Protein AF-A0A7S2MD83-F1 (afdb_monomer_lite)

Sequence (272 aa):
MAAVEEPDAKRPKTDAPLDGVTGFEAGQRDFSQAQGAESKATRMDYESATKEYTNGVVAKNKWRSHTGPLTGELVRIPDVDSGYPKSVFPTKWEQGSAYPASVESYAIGDGFPDVNEFRMKFGVIIPSTNTTVEYDFWSMVMQNREACKGIGFHTSGILIDSPKLATDEDMLHFLTMFRRQLFTTVDRLMTAEPQYIIMGMSLETFFGGWEGNKEFKKELTDRTGLNIATGAEACKAALEKFKAKKISVITPYQDIGDKNVVKFFSEIGFEV

Structure (mmCIF, N/CA/C/O backbone):
data_AF-A0A7S2MD83-F1
#
_entry.id   AF-A0A7S2MD83-F1
#
loop_
_atom_site.group_PDB
_atom_site.id
_atom_site.type_symbol
_atom_site.label_atom_id
_atom_site.label_alt_id
_atom_site.label_comp_id
_atom_site.label_asym_id
_atom_site.label_entity_id
_atom_site.label_seq_id
_atom_site.pdbx_PDB_ins_code
_atom_site.Cartn_x
_atom_site.Cartn_y
_atom_site.Cartn_z
_atom_site.occupancy
_atom_site.B_iso_or_equiv
_atom_site.auth_seq_id
_atom_site.auth_comp_id
_atom_site.auth_asym_id
_atom_site.auth_atom_id
_atom_site.pdbx_PDB_model_num
ATOM 1 N N . MET A 1 1 ? -27.400 18.936 -41.622 1.00 42.34 1 MET A N 1
ATOM 2 C CA . MET A 1 1 ? -26.559 17.939 -40.932 1.00 42.34 1 MET A CA 1
ATOM 3 C C . MET A 1 1 ? -26.378 18.436 -39.515 1.00 42.34 1 MET A C 1
ATOM 5 O O . MET A 1 1 ? -25.803 19.499 -39.335 1.00 42.34 1 MET A O 1
ATOM 9 N N . ALA A 1 2 ? -27.025 17.762 -38.567 1.00 30.50 2 ALA A N 1
ATOM 10 C CA . ALA A 1 2 ? -27.058 18.143 -37.163 1.00 30.50 2 ALA A CA 1
ATOM 11 C C . ALA A 1 2 ? -25.740 17.753 -36.482 1.00 30.50 2 ALA A C 1
ATOM 13 O O . ALA A 1 2 ? -25.273 16.629 -36.663 1.00 30.50 2 ALA A O 1
ATOM 14 N N . ALA A 1 3 ? -25.161 18.682 -35.722 1.00 32.88 3 ALA A N 1
ATOM 15 C CA . ALA A 1 3 ? -24.175 18.365 -34.702 1.00 32.88 3 ALA A CA 1
ATOM 16 C C . ALA A 1 3 ? -24.930 17.787 -33.499 1.00 32.88 3 ALA A C 1
ATOM 18 O O . ALA A 1 3 ? -25.927 18.360 -33.060 1.00 32.88 3 ALA A O 1
ATOM 19 N N . VAL A 1 4 ? -24.501 16.620 -33.032 1.00 35.97 4 VAL A N 1
ATOM 20 C CA . VAL A 1 4 ? -25.042 15.969 -31.840 1.00 35.97 4 VAL A CA 1
ATOM 21 C C . VAL A 1 4 ? -24.344 16.600 -30.636 1.00 35.97 4 VAL A C 1
ATOM 23 O O . VAL A 1 4 ? -23.145 16.409 -30.458 1.00 35.97 4 VAL A O 1
ATOM 26 N N . GLU A 1 5 ? -25.079 17.396 -29.861 1.00 34.09 5 GLU A N 1
ATOM 27 C CA . GLU A 1 5 ? -24.688 17.798 -28.506 1.00 34.09 5 GLU A CA 1
ATOM 28 C C . GLU A 1 5 ? -24.834 16.585 -27.577 1.00 34.09 5 GLU A C 1
ATOM 30 O O . GLU A 1 5 ? -25.919 16.007 -27.468 1.00 34.09 5 GLU A O 1
ATOM 35 N N . GLU A 1 6 ? -23.750 16.191 -26.909 1.00 34.84 6 GLU A N 1
ATOM 36 C CA . GLU A 1 6 ? -23.826 15.289 -25.758 1.00 34.84 6 GLU A CA 1
ATOM 37 C C . GLU A 1 6 ? -24.297 16.069 -24.516 1.00 34.84 6 GLU A C 1
ATOM 39 O O . GLU A 1 6 ? -23.911 17.227 -24.332 1.00 34.84 6 GLU A O 1
ATOM 44 N N . PRO A 1 7 ? -25.153 15.478 -23.664 1.00 37.78 7 PRO A N 1
ATOM 45 C CA . PRO A 1 7 ? -25.807 16.204 -22.588 1.00 37.78 7 PRO A CA 1
ATOM 46 C C . PRO A 1 7 ? -24.857 16.479 -21.420 1.00 37.78 7 PRO A C 1
ATOM 48 O O . PRO A 1 7 ? -24.299 15.573 -20.801 1.00 37.78 7 PRO A O 1
ATOM 51 N N . ASP A 1 8 ? -24.771 17.760 -21.079 1.00 39.66 8 ASP A N 1
ATOM 52 C CA . ASP A 1 8 ? -24.205 18.299 -19.849 1.00 39.66 8 ASP A CA 1
ATOM 53 C C . ASP A 1 8 ? -25.005 17.765 -18.643 1.00 39.66 8 ASP A C 1
ATOM 55 O O . ASP A 1 8 ? -26.081 18.265 -18.292 1.00 39.66 8 ASP A O 1
ATOM 59 N N . ALA A 1 9 ? -24.523 16.675 -18.040 1.00 36.81 9 ALA A N 1
ATOM 60 C CA . ALA A 1 9 ? -25.108 16.091 -16.840 1.00 36.81 9 ALA A CA 1
ATOM 61 C C . ALA A 1 9 ? -24.822 17.003 -15.636 1.00 36.81 9 ALA A C 1
ATOM 63 O O . ALA A 1 9 ? -23.880 16.801 -14.867 1.00 36.81 9 ALA A O 1
ATOM 64 N N . LYS A 1 10 ? -25.655 18.038 -15.476 1.00 37.16 10 LYS A N 1
ATOM 65 C CA . LYS A 1 10 ? -25.674 18.917 -14.303 1.00 37.16 10 LYS A CA 1
ATOM 66 C C . LYS A 1 10 ? -25.829 18.083 -13.028 1.00 37.16 10 LYS A C 1
ATOM 68 O O . LYS A 1 10 ? -26.903 17.548 -12.756 1.00 37.16 10 LYS A O 1
ATOM 73 N N . ARG A 1 11 ? -24.759 18.017 -12.229 1.00 40.16 11 ARG A N 1
ATOM 74 C CA . ARG A 1 11 ? -24.795 17.501 -10.852 1.00 40.16 11 ARG A CA 1
ATOM 75 C C . ARG A 1 11 ? -25.766 18.345 -10.013 1.00 40.16 11 ARG A C 1
ATOM 77 O O . ARG A 1 11 ? -25.762 19.573 -10.158 1.00 40.16 11 ARG A O 1
ATOM 84 N N . PRO A 1 12 ? -26.557 17.743 -9.112 1.00 33.66 12 PRO A N 1
ATOM 85 C CA . PRO A 1 12 ? -27.301 18.512 -8.132 1.00 33.66 12 PRO A CA 1
ATOM 86 C C . PRO A 1 12 ? -26.303 19.144 -7.155 1.00 33.66 12 PRO A C 1
ATOM 88 O O . PRO A 1 12 ? -25.532 18.449 -6.501 1.00 33.66 12 PRO A O 1
ATOM 91 N N . LYS A 1 13 ? -26.288 20.478 -7.082 1.00 38.06 13 LYS A N 1
ATOM 92 C CA . LYS A 1 13 ? -25.579 21.209 -6.028 1.00 38.06 13 LYS A CA 1
ATOM 93 C C . LYS A 1 13 ? -26.410 21.105 -4.753 1.00 38.06 13 LYS A C 1
ATOM 95 O O . LYS A 1 13 ? -27.461 21.730 -4.657 1.00 38.06 13 LYS A O 1
ATOM 100 N N . THR A 1 14 ? -25.971 20.292 -3.803 1.00 38.62 14 THR A N 1
ATOM 101 C CA . THR A 1 14 ? -26.476 20.333 -2.429 1.00 38.62 14 THR A CA 1
ATOM 102 C C . THR A 1 14 ? -25.666 21.365 -1.648 1.00 38.62 14 THR A C 1
ATOM 104 O O . THR A 1 14 ? -24.467 21.183 -1.464 1.00 38.62 14 THR A O 1
ATOM 107 N N . ASP A 1 15 ? -26.316 22.434 -1.184 1.00 40.28 15 ASP A N 1
ATOM 108 C CA . ASP A 1 15 ? -25.717 23.560 -0.439 1.00 40.28 15 ASP A CA 1
ATOM 109 C C . ASP A 1 15 ? -25.333 23.221 1.025 1.00 40.28 15 ASP A C 1
ATOM 111 O O . ASP A 1 15 ? -25.231 24.107 1.874 1.00 40.28 15 ASP A O 1
ATOM 115 N N . ALA A 1 16 ? -25.137 21.942 1.361 1.00 38.97 16 ALA A N 1
ATOM 116 C CA . ALA A 1 16 ? -24.640 21.545 2.677 1.00 38.97 16 ALA A CA 1
ATOM 117 C C . ALA A 1 16 ? -23.099 21.598 2.681 1.00 38.97 16 ALA A C 1
ATOM 119 O O . ALA A 1 16 ? -22.486 21.065 1.752 1.00 38.97 16 ALA A O 1
ATOM 120 N N . PRO A 1 17 ? -22.449 22.203 3.695 1.00 41.59 17 PRO A N 1
ATOM 121 C CA . PRO A 1 17 ? -21.000 22.111 3.837 1.00 41.59 17 PRO A CA 1
ATOM 122 C C . PRO A 1 17 ? -20.597 20.635 3.919 1.00 41.59 17 PRO A C 1
ATOM 124 O O . PRO A 1 17 ? -21.173 19.889 4.711 1.00 41.59 17 PRO A O 1
ATOM 127 N N . LEU A 1 18 ? -19.627 20.213 3.104 1.00 48.12 18 LEU A N 1
ATOM 128 C CA . LEU A 1 18 ? -19.018 18.888 3.215 1.00 48.12 18 LEU A CA 1
ATOM 129 C C . LEU A 1 18 ? -18.332 18.808 4.583 1.00 48.12 18 LEU A C 1
ATOM 131 O O . LEU A 1 18 ? -17.259 19.369 4.777 1.00 48.12 18 LEU A O 1
ATOM 135 N N . ASP A 1 19 ? -18.951 18.126 5.542 1.00 59.19 19 ASP A N 1
ATOM 136 C CA . ASP A 1 19 ? -18.417 17.975 6.902 1.00 59.19 19 ASP A CA 1
ATOM 137 C C . ASP A 1 19 ? -17.244 16.972 6.980 1.00 59.19 19 ASP A C 1
ATOM 139 O O . ASP A 1 19 ? -16.696 16.734 8.056 1.00 59.19 19 ASP A O 1
ATOM 143 N N . GLY A 1 20 ? -16.878 16.359 5.846 1.00 56.41 20 GLY A N 1
ATOM 144 C CA . GLY A 1 20 ? -15.802 15.377 5.717 1.00 56.41 20 GLY A CA 1
ATOM 145 C C . GLY A 1 20 ? -16.062 14.048 6.436 1.00 56.41 20 GLY A C 1
ATOM 146 O O . GLY A 1 20 ? -15.134 13.248 6.566 1.00 56.41 20 GLY A O 1
ATOM 147 N N . VAL A 1 21 ? -17.285 13.803 6.924 1.00 57.84 21 VAL A N 1
ATOM 148 C CA . VAL A 1 21 ? -17.656 12.613 7.711 1.00 57.84 21 VAL A CA 1
ATOM 149 C C . VAL A 1 21 ? -18.975 12.008 7.225 1.00 57.84 21 VAL A C 1
ATOM 151 O O . VAL A 1 21 ? -19.058 10.794 7.039 1.00 57.84 21 VAL A O 1
ATOM 154 N N . THR A 1 22 ? -20.009 12.818 7.013 1.00 57.25 22 THR A N 1
ATOM 155 C CA . THR A 1 22 ? -21.322 12.406 6.513 1.00 57.25 22 THR A CA 1
ATOM 156 C C . THR A 1 22 ? -21.452 12.699 5.014 1.00 57.25 22 THR A C 1
ATOM 158 O O . THR A 1 22 ? -20.878 13.644 4.485 1.00 57.25 22 THR A O 1
ATOM 161 N N . GLY A 1 23 ? -22.170 11.836 4.287 1.00 57.78 23 GLY A N 1
ATOM 162 C CA . GLY A 1 23 ? -22.459 12.071 2.865 1.00 57.78 23 GLY A CA 1
ATOM 163 C C . GLY A 1 23 ? -21.294 11.849 1.890 1.00 57.78 23 GLY A C 1
ATOM 164 O O . GLY A 1 23 ? -21.277 12.475 0.832 1.00 57.78 23 GLY A O 1
ATOM 165 N N . PHE A 1 24 ? -20.334 10.968 2.205 1.00 59.84 24 PHE A N 1
ATOM 166 C CA . PHE A 1 24 ? -19.370 10.519 1.192 1.00 59.84 24 PHE A CA 1
ATOM 167 C C . PHE A 1 24 ? -20.111 9.821 0.040 1.00 59.84 24 PHE A C 1
ATOM 169 O O . PHE A 1 24 ? -20.783 8.812 0.257 1.00 59.84 24 PHE A O 1
ATOM 176 N N . GLU A 1 25 ? -19.969 10.348 -1.173 1.00 60.50 25 GLU A N 1
ATOM 177 C CA . GLU A 1 25 ? -20.485 9.760 -2.412 1.00 60.50 25 GLU A CA 1
ATOM 178 C C . GLU A 1 25 ? -19.315 9.275 -3.275 1.00 60.50 25 GLU A C 1
ATOM 180 O O . GLU A 1 25 ? -18.285 9.944 -3.378 1.00 60.50 25 GLU A O 1
ATOM 185 N N . ALA A 1 26 ? -19.475 8.113 -3.914 1.00 55.44 26 ALA A N 1
ATOM 186 C CA . ALA A 1 26 ? -18.462 7.559 -4.812 1.00 55.44 26 ALA A CA 1
ATOM 187 C C . ALA A 1 26 ? -18.104 8.565 -5.922 1.00 55.44 26 ALA A C 1
ATOM 189 O O . ALA A 1 26 ? -18.994 9.139 -6.554 1.00 55.44 26 ALA A O 1
ATOM 190 N N . GLY A 1 27 ? -16.807 8.782 -6.160 1.00 55.41 27 GLY A N 1
ATOM 191 C CA . GLY A 1 27 ? -16.323 9.770 -7.130 1.00 55.41 27 GLY A CA 1
ATOM 192 C C . GLY A 1 27 ? -16.239 11.211 -6.607 1.00 55.41 27 GLY A C 1
ATOM 193 O O . GLY A 1 27 ? -15.903 12.115 -7.372 1.00 55.41 27 GLY A O 1
ATOM 194 N N . GLN A 1 28 ? -16.491 11.462 -5.313 1.00 56.16 28 GLN A N 1
ATOM 195 C CA . GLN A 1 28 ? -16.149 12.748 -4.675 1.00 56.16 28 GLN A CA 1
ATOM 196 C C . GLN A 1 28 ? -14.638 13.001 -4.627 1.00 56.16 28 GLN A C 1
ATOM 198 O O . GLN A 1 28 ? -14.193 14.130 -4.398 1.00 56.16 28 GLN A O 1
ATOM 203 N N . ARG A 1 29 ? -13.828 11.963 -4.827 1.00 57.22 29 ARG A N 1
ATOM 204 C CA . ARG A 1 29 ? -12.386 12.094 -4.909 1.00 57.22 29 ARG A CA 1
ATOM 205 C C . ARG A 1 29 ? -11.981 12.262 -6.381 1.00 57.22 29 ARG A C 1
ATOM 207 O O . ARG A 1 29 ? -12.058 11.335 -7.174 1.00 57.22 29 ARG A O 1
ATOM 214 N N . ASP A 1 30 ? -11.569 13.473 -6.753 1.00 50.91 30 ASP A N 1
ATOM 215 C CA . ASP A 1 30 ? -10.921 13.712 -8.046 1.00 50.91 30 ASP A CA 1
ATOM 216 C C . ASP A 1 30 ? -9.428 13.363 -7.947 1.00 50.91 30 ASP A C 1
ATOM 218 O O . ASP A 1 30 ? -8.707 13.874 -7.079 1.00 50.91 30 ASP A O 1
ATOM 222 N N . PHE A 1 31 ? -8.998 12.463 -8.826 1.00 53.66 31 PHE A N 1
ATOM 223 C CA . PHE A 1 31 ? -7.629 11.962 -8.946 1.00 53.66 31 PHE A CA 1
ATOM 224 C C . PHE A 1 31 ? -7.043 12.193 -10.340 1.00 53.66 31 PHE A C 1
ATOM 226 O O . PHE A 1 31 ? -5.984 11.654 -10.674 1.00 53.66 31 PHE A O 1
ATOM 233 N N . SER A 1 32 ? -7.721 12.990 -11.168 1.00 49.81 32 SER A N 1
ATOM 234 C CA . SER A 1 32 ? -7.206 13.368 -12.475 1.00 49.81 32 SER A CA 1
ATOM 235 C C . SER A 1 32 ? -5.917 14.189 -12.325 1.00 49.81 32 SER A C 1
ATOM 237 O O . SER A 1 32 ? -5.813 15.110 -11.514 1.00 49.81 32 SER A O 1
ATOM 239 N N . GLN A 1 33 ? -4.883 13.822 -13.085 1.00 42.69 33 GLN A N 1
ATOM 240 C CA . GLN A 1 33 ? -3.677 14.641 -13.210 1.00 42.69 33 GLN A CA 1
ATOM 241 C C . GLN A 1 33 ? -3.892 15.683 -14.312 1.00 42.69 33 GLN A C 1
ATOM 243 O O . GLN A 1 33 ? -4.567 15.421 -15.307 1.00 42.69 33 GLN A O 1
ATOM 248 N N . ALA A 1 34 ? -3.306 16.871 -14.148 1.00 43.50 34 ALA A N 1
ATOM 249 C CA . ALA A 1 34 ? -3.291 17.869 -15.212 1.00 43.50 34 ALA A CA 1
ATOM 250 C C . ALA A 1 34 ? -2.596 17.294 -16.461 1.00 43.50 34 ALA A C 1
ATOM 252 O O . ALA A 1 34 ? -1.523 16.693 -16.353 1.00 43.50 34 ALA A O 1
ATOM 253 N N . GLN A 1 35 ? -3.201 17.499 -17.636 1.00 36.31 35 GLN A N 1
ATOM 254 C CA . GLN A 1 35 ? -2.649 17.060 -18.922 1.00 36.31 35 GLN A CA 1
ATOM 255 C C . GLN A 1 35 ? -1.182 17.500 -19.069 1.00 36.31 35 GLN A C 1
ATOM 257 O O . GLN A 1 35 ? -0.871 18.685 -18.958 1.00 36.31 35 GLN A O 1
ATOM 262 N N . GLY A 1 36 ? -0.287 16.543 -19.336 1.00 37.34 36 GLY A N 1
ATOM 263 C CA . GLY A 1 36 ? 1.137 16.796 -19.600 1.00 37.34 36 GLY A CA 1
ATOM 264 C C . GLY A 1 36 ? 2.094 16.641 -18.409 1.00 37.34 36 GLY A C 1
ATOM 265 O O . GLY A 1 36 ? 3.296 16.800 -18.601 1.00 37.34 36 GLY A O 1
ATOM 266 N N . ALA A 1 37 ? 1.608 16.300 -17.209 1.00 39.97 37 ALA A N 1
ATOM 267 C CA . ALA A 1 37 ? 2.444 15.983 -16.037 1.00 39.97 37 ALA A CA 1
ATOM 268 C C . ALA A 1 37 ? 2.650 14.467 -15.809 1.00 39.97 37 ALA A C 1
ATOM 270 O O . ALA A 1 37 ? 3.103 14.052 -14.742 1.00 39.97 37 ALA A O 1
ATOM 271 N N . GLU A 1 38 ? 2.293 13.639 -16.791 1.00 42.72 38 GLU A N 1
ATOM 272 C CA . GLU A 1 38 ? 2.318 12.181 -16.688 1.00 42.72 38 GLU A CA 1
ATOM 273 C C . GLU A 1 38 ? 3.759 11.655 -16.801 1.00 42.72 38 GLU A C 1
ATOM 275 O O . GLU A 1 38 ? 4.369 11.677 -17.872 1.00 42.72 38 GLU A O 1
ATOM 280 N N . SER A 1 39 ? 4.322 11.140 -15.706 1.00 47.00 39 SER A N 1
ATOM 281 C CA . SER A 1 39 ? 5.427 10.183 -15.807 1.00 47.00 39 SER A CA 1
ATOM 282 C C . SER A 1 39 ? 4.937 8.932 -16.536 1.00 47.00 39 SER A C 1
ATOM 284 O O . SER A 1 39 ? 3.777 8.546 -16.403 1.00 47.00 39 SER A O 1
ATOM 286 N N . LYS A 1 40 ? 5.816 8.268 -17.299 1.00 48.88 40 LYS A N 1
ATOM 287 C CA . LYS A 1 40 ? 5.510 6.967 -17.913 1.00 48.88 40 LYS A CA 1
ATOM 288 C C . LYS A 1 40 ? 5.162 5.982 -16.790 1.00 48.88 40 LYS A C 1
ATOM 290 O O . LYS A 1 40 ? 6.060 5.469 -16.128 1.00 48.88 40 LYS A O 1
ATOM 295 N N . ALA A 1 41 ? 3.871 5.780 -16.537 1.00 56.09 41 ALA A N 1
ATOM 296 C CA . ALA A 1 41 ? 3.399 4.963 -15.432 1.00 56.09 41 ALA A CA 1
ATOM 297 C C . ALA A 1 41 ? 3.842 3.510 -15.642 1.00 56.09 41 ALA A C 1
ATOM 299 O O . ALA A 1 41 ? 3.454 2.860 -16.616 1.00 56.09 41 ALA A O 1
ATOM 300 N N . THR A 1 42 ? 4.665 2.996 -14.729 1.00 71.12 42 THR A N 1
ATOM 301 C CA . THR A 1 42 ? 5.044 1.582 -14.717 1.00 71.12 42 THR A CA 1
ATOM 302 C C . THR A 1 42 ? 3.895 0.789 -14.110 1.00 71.12 42 THR A C 1
ATOM 304 O O . THR A 1 42 ? 3.745 0.719 -12.891 1.00 71.12 42 THR A O 1
ATOM 307 N N . ARG A 1 43 ? 3.066 0.202 -14.974 1.00 83.69 43 ARG A N 1
ATOM 308 C CA . ARG A 1 43 ? 1.948 -0.664 -14.595 1.00 83.69 43 ARG A CA 1
ATOM 309 C C . ARG A 1 43 ? 2.304 -2.124 -14.848 1.00 83.69 43 ARG A C 1
ATOM 311 O O . ARG A 1 43 ? 2.727 -2.478 -15.945 1.00 83.69 43 ARG A O 1
ATOM 318 N N . MET A 1 44 ? 2.095 -2.976 -13.850 1.00 88.19 44 MET A N 1
ATOM 319 C CA . MET A 1 44 ? 2.313 -4.414 -13.969 1.00 88.19 44 MET A CA 1
ATOM 320 C C . MET A 1 44 ? 1.263 -5.047 -14.875 1.00 88.19 44 MET A C 1
ATOM 322 O O . MET A 1 44 ? 0.056 -4.857 -14.702 1.00 88.19 44 MET A O 1
ATOM 326 N N . ASP A 1 45 ? 1.753 -5.826 -15.829 1.00 86.12 45 ASP A N 1
ATOM 327 C CA . ASP A 1 45 ? 0.963 -6.574 -16.793 1.00 86.12 45 ASP A CA 1
ATOM 328 C C . ASP A 1 45 ? 1.011 -8.071 -16.462 1.00 86.12 45 ASP A C 1
ATOM 330 O O . ASP A 1 45 ? 2.077 -8.627 -16.193 1.00 86.12 45 ASP A O 1
ATOM 334 N N . TYR A 1 46 ? -0.147 -8.725 -16.503 1.00 90.31 46 TYR A N 1
ATOM 335 C CA . TYR A 1 46 ? -0.308 -10.161 -16.253 1.00 90.31 46 TYR A CA 1
ATOM 336 C C . TYR A 1 46 ? -0.882 -10.911 -17.460 1.00 90.31 46 TYR A C 1
ATOM 338 O O . TYR A 1 46 ? -1.033 -12.132 -17.396 1.00 90.31 46 TYR A O 1
ATOM 346 N N . GLU A 1 47 ? -1.223 -10.198 -18.534 1.00 91.12 47 GLU A N 1
ATOM 347 C CA . GLU A 1 47 ? -1.937 -10.724 -19.698 1.00 91.12 47 GLU A CA 1
ATOM 348 C C . GLU A 1 47 ? -0.986 -11.000 -20.865 1.00 91.12 47 GLU A C 1
ATOM 350 O O . GLU A 1 47 ? -1.126 -12.024 -21.538 1.00 91.12 47 GLU A O 1
ATOM 355 N N . SER A 1 48 ? 0.022 -10.147 -21.088 1.00 88.75 48 SER A N 1
ATOM 356 C CA . SER A 1 48 ? 0.984 -10.374 -22.172 1.00 88.75 48 SER A CA 1
ATOM 357 C C . SER A 1 48 ? 1.839 -11.614 -21.928 1.00 88.75 48 SER A C 1
ATOM 359 O O . SER A 1 48 ? 2.288 -11.869 -20.813 1.00 88.75 48 SER A O 1
ATOM 361 N N . ALA A 1 49 ? 2.142 -12.358 -22.997 1.00 87.06 49 ALA A N 1
ATOM 362 C CA . ALA A 1 49 ? 2.993 -13.551 -22.938 1.00 87.06 49 ALA A CA 1
ATOM 363 C C . ALA A 1 49 ? 4.467 -13.231 -22.624 1.00 87.06 49 ALA A C 1
ATOM 365 O O . ALA A 1 49 ? 5.189 -14.052 -22.049 1.00 87.06 49 ALA A O 1
ATOM 366 N N . THR A 1 50 ? 4.916 -12.037 -23.003 1.00 82.50 50 THR A N 1
ATOM 367 C CA . THR A 1 50 ? 6.266 -11.517 -22.781 1.00 82.50 50 THR A CA 1
ATOM 368 C C . THR A 1 50 ? 6.187 -10.123 -22.189 1.00 82.50 50 THR A C 1
ATOM 370 O O . THR A 1 50 ? 5.240 -9.395 -22.471 1.00 82.50 50 THR A O 1
ATOM 373 N N . LYS A 1 51 ? 7.196 -9.739 -21.413 1.00 81.31 51 LYS A N 1
ATOM 374 C CA . LYS A 1 51 ? 7.372 -8.367 -20.948 1.00 81.31 51 LYS A CA 1
ATOM 375 C C . LYS A 1 51 ? 8.800 -7.908 -21.188 1.00 81.31 51 LYS A C 1
ATOM 377 O O . LYS A 1 51 ? 9.727 -8.720 -21.156 1.00 81.31 51 LYS A O 1
ATOM 382 N N . GLU A 1 52 ? 8.946 -6.614 -21.416 1.00 75.12 52 GLU A N 1
ATOM 383 C CA . GLU A 1 52 ? 10.228 -5.928 -21.350 1.00 75.12 52 GLU A CA 1
ATOM 384 C C . GLU A 1 52 ? 10.500 -5.577 -19.883 1.00 75.12 52 GLU A C 1
ATOM 386 O O . GLU A 1 52 ? 9.678 -4.939 -19.225 1.00 75.12 52 GLU A O 1
ATOM 391 N N . TYR A 1 53 ? 11.607 -6.068 -19.341 1.00 68.69 53 TYR A N 1
ATOM 392 C CA . TYR A 1 53 ? 12.050 -5.772 -17.979 1.00 68.69 53 TYR A CA 1
ATOM 393 C C . TYR A 1 53 ? 12.687 -4.374 -17.937 1.00 68.69 53 TYR A C 1
ATOM 395 O O . TYR A 1 53 ? 13.069 -3.833 -18.975 1.00 68.69 53 TYR A O 1
ATOM 403 N N . THR A 1 54 ? 12.869 -3.785 -16.748 1.00 62.62 54 THR A N 1
ATOM 404 C CA . THR A 1 54 ? 13.507 -2.453 -16.590 1.00 62.62 54 THR A CA 1
ATOM 405 C C . THR A 1 54 ? 14.903 -2.338 -17.215 1.00 62.62 54 THR A C 1
ATOM 407 O O . THR A 1 54 ? 15.396 -1.241 -17.460 1.00 62.62 54 THR A O 1
ATOM 410 N N . ASN A 1 55 ? 15.530 -3.472 -17.516 1.00 60.09 55 ASN A N 1
ATOM 411 C CA . ASN A 1 55 ? 16.823 -3.584 -18.170 1.00 60.09 55 ASN A CA 1
ATOM 412 C C . ASN A 1 55 ? 16.773 -3.694 -19.715 1.00 60.09 55 ASN A C 1
ATOM 414 O O . ASN A 1 55 ? 17.817 -3.933 -20.327 1.00 60.09 55 ASN A O 1
ATOM 418 N N . GLY A 1 56 ? 15.591 -3.587 -20.333 1.00 64.19 56 GLY A N 1
ATOM 419 C CA . GLY A 1 56 ? 15.368 -3.710 -21.780 1.00 64.19 56 GLY A CA 1
ATOM 420 C C . GLY A 1 56 ? 15.313 -5.148 -22.315 1.00 64.19 56 GLY A C 1
ATOM 421 O O . GLY A 1 56 ? 15.105 -5.362 -23.508 1.00 64.19 56 GLY A O 1
ATOM 422 N N . VAL A 1 57 ? 15.500 -6.166 -21.465 1.00 65.88 57 VAL A N 1
ATOM 423 C CA . VAL A 1 57 ? 15.376 -7.573 -21.870 1.00 65.88 57 VAL A CA 1
ATOM 424 C C . VAL A 1 57 ? 13.904 -7.908 -22.049 1.00 65.88 57 VAL A C 1
ATOM 426 O O . VAL A 1 57 ? 13.102 -7.697 -21.145 1.00 65.88 57 VAL A O 1
ATOM 429 N N . VAL A 1 58 ? 13.553 -8.501 -23.188 1.00 75.12 58 VAL A N 1
ATOM 430 C CA . VAL A 1 58 ? 12.222 -9.069 -23.415 1.00 75.12 58 VAL A CA 1
ATOM 431 C C . VAL A 1 58 ? 12.261 -10.558 -23.090 1.00 75.12 58 VAL A C 1
ATOM 433 O O . VAL A 1 58 ? 12.963 -11.326 -23.745 1.00 75.12 58 VAL A O 1
ATOM 436 N N . ALA A 1 59 ? 11.501 -10.984 -22.084 1.00 74.94 59 ALA A N 1
ATOM 437 C CA . ALA A 1 59 ? 11.396 -12.393 -21.711 1.00 74.94 59 ALA A CA 1
ATOM 438 C C . ALA A 1 59 ? 9.956 -12.772 -21.350 1.00 74.94 59 ALA A C 1
ATOM 440 O O . ALA A 1 59 ? 9.057 -11.929 -21.319 1.00 74.94 59 ALA A O 1
ATOM 441 N N . LYS A 1 60 ? 9.713 -14.071 -21.128 1.00 82.31 60 LYS A N 1
ATOM 442 C CA . LYS A 1 60 ? 8.383 -14.583 -20.775 1.00 82.31 60 LYS A CA 1
ATOM 443 C C . LYS A 1 60 ? 7.866 -13.861 -19.534 1.00 82.31 60 LYS A C 1
ATOM 445 O O . LYS A 1 60 ? 8.531 -13.869 -18.502 1.00 82.31 60 LYS A O 1
ATOM 450 N N . ASN A 1 61 ? 6.661 -13.311 -19.627 1.00 86.06 61 ASN A N 1
ATOM 451 C CA . ASN A 1 61 ? 6.011 -12.669 -18.501 1.00 86.06 61 ASN A CA 1
ATOM 452 C C . ASN A 1 61 ? 5.533 -13.745 -17.522 1.00 86.06 61 ASN A C 1
ATOM 454 O O . ASN A 1 61 ? 4.515 -14.407 -17.732 1.00 86.06 61 ASN A O 1
ATOM 458 N N . LYS A 1 62 ? 6.333 -13.996 -16.489 1.00 88.94 62 LYS A N 1
ATOM 459 C CA . LYS A 1 62 ? 5.988 -14.933 -15.427 1.00 88.94 62 LYS A CA 1
ATOM 460 C C . LYS A 1 62 ? 5.338 -14.171 -14.280 1.00 88.94 62 LYS A C 1
ATOM 462 O O . LYS A 1 62 ? 5.711 -13.050 -13.947 1.00 88.94 62 LYS A O 1
ATOM 467 N N . TRP A 1 63 ? 4.389 -14.825 -13.638 1.00 92.94 63 TRP A N 1
ATOM 468 C CA . TRP A 1 63 ? 3.790 -14.377 -12.394 1.00 92.94 63 TRP A CA 1
ATOM 469 C C . TRP A 1 63 ? 3.222 -15.594 -11.669 1.00 92.94 63 TRP A C 1
ATOM 471 O O . TRP A 1 63 ? 3.032 -16.662 -12.257 1.00 92.94 63 TRP A O 1
ATOM 481 N N . ARG A 1 64 ? 2.985 -15.442 -10.372 1.00 94.38 64 ARG A N 1
ATOM 482 C CA . ARG A 1 64 ? 2.331 -16.449 -9.532 1.00 94.38 64 ARG A CA 1
ATOM 483 C C . ARG A 1 64 ? 1.157 -15.817 -8.803 1.00 94.38 64 ARG A C 1
ATOM 485 O O . ARG A 1 64 ? 1.076 -14.596 -8.701 1.00 94.38 64 ARG A O 1
ATOM 492 N N . SER A 1 65 ? 0.265 -16.637 -8.268 1.00 95.44 65 SER A N 1
ATOM 493 C CA . SER A 1 65 ? -0.841 -16.164 -7.438 1.00 95.44 65 SER A CA 1
ATOM 494 C C . SER A 1 65 ? -0.806 -16.767 -6.042 1.00 95.44 65 SER A C 1
ATOM 496 O O . SER A 1 65 ? -0.346 -17.892 -5.847 1.00 95.44 65 SER A O 1
ATOM 498 N N . HIS A 1 66 ? -1.340 -16.030 -5.078 1.00 93.94 66 HIS A N 1
ATOM 499 C CA . HIS A 1 66 ? -1.551 -16.473 -3.709 1.00 93.94 66 HIS A CA 1
ATOM 500 C C . HIS A 1 66 ? -2.912 -15.972 -3.228 1.00 93.94 66 HIS A C 1
ATOM 502 O O . HIS A 1 66 ? -3.248 -14.820 -3.461 1.00 93.94 66 HIS A O 1
ATOM 508 N N . THR A 1 67 ? -3.699 -16.805 -2.554 1.00 95.75 67 THR A N 1
ATOM 509 C CA . THR A 1 67 ? -4.953 -16.349 -1.940 1.00 95.75 67 THR A CA 1
ATOM 510 C C . THR A 1 67 ? -4.681 -15.980 -0.491 1.00 95.75 67 THR A C 1
ATOM 512 O O . THR A 1 67 ? -4.242 -16.829 0.285 1.00 95.75 67 THR A O 1
ATOM 515 N N . GLY A 1 68 ? -4.936 -14.721 -0.131 1.00 91.81 68 GLY A N 1
ATOM 516 C CA . GLY A 1 68 ? -4.698 -14.190 1.204 1.00 91.81 68 GLY A CA 1
ATOM 517 C C . GLY A 1 68 ? -5.436 -15.016 2.264 1.00 91.81 68 GLY A C 1
ATOM 518 O O . GLY A 1 68 ? -6.662 -15.092 2.223 1.00 91.81 68 GLY A O 1
ATOM 519 N N . PRO A 1 69 ? -4.744 -15.622 3.244 1.00 90.56 69 PRO A N 1
ATOM 520 C CA . PRO A 1 69 ? -5.374 -16.556 4.180 1.00 90.56 69 PRO A CA 1
ATOM 521 C C . PRO A 1 69 ? -6.337 -15.878 5.164 1.00 90.56 69 PRO A C 1
ATOM 523 O O . PRO A 1 69 ? -7.167 -16.553 5.768 1.00 90.56 69 PRO A O 1
ATOM 526 N N . LEU A 1 70 ? -6.209 -14.560 5.353 1.00 91.00 70 LEU A N 1
ATOM 527 C CA . LEU A 1 70 ? -7.105 -13.764 6.196 1.00 91.00 70 LEU A CA 1
ATOM 528 C C . LEU A 1 70 ? -8.173 -13.027 5.385 1.00 91.00 70 LEU A C 1
ATOM 530 O O . LEU A 1 70 ? -9.297 -12.897 5.851 1.00 91.00 70 LEU A O 1
ATOM 534 N N . THR A 1 71 ? -7.833 -12.548 4.187 1.00 90.31 71 THR A N 1
ATOM 535 C CA . THR A 1 71 ? -8.718 -11.695 3.379 1.00 90.31 71 THR A CA 1
ATOM 536 C C . THR A 1 71 ? -9.507 -12.467 2.323 1.00 90.31 71 THR A C 1
ATOM 538 O O . THR A 1 71 ? -10.503 -11.960 1.821 1.00 90.31 71 THR A O 1
ATOM 541 N N . GLY A 1 72 ? -9.059 -13.666 1.938 1.00 91.69 72 GLY A N 1
ATOM 542 C CA . GLY A 1 72 ? -9.572 -14.393 0.773 1.00 91.69 72 GLY A CA 1
ATOM 543 C C . GLY A 1 72 ? -9.222 -13.743 -0.573 1.00 91.69 72 GLY A C 1
ATOM 544 O O . GLY A 1 72 ? -9.634 -14.247 -1.615 1.00 91.69 72 GLY A O 1
ATOM 545 N N . GLU A 1 73 ? -8.465 -12.642 -0.574 1.00 92.81 73 GLU A N 1
ATOM 546 C CA . GLU A 1 73 ? -8.122 -11.890 -1.782 1.00 92.81 73 GLU A CA 1
ATOM 547 C C . GLU A 1 73 ? -7.139 -12.676 -2.656 1.00 92.81 73 GLU A C 1
ATOM 549 O O . GLU A 1 73 ? -6.138 -13.201 -2.163 1.00 92.81 73 GLU A O 1
ATOM 554 N N . LEU A 1 74 ? -7.393 -12.735 -3.966 1.00 95.12 74 LEU A N 1
ATOM 555 C CA . LEU A 1 74 ? -6.424 -13.257 -4.923 1.00 95.12 74 LEU A CA 1
ATOM 556 C C . LEU A 1 74 ? -5.322 -12.216 -5.158 1.00 95.12 74 LEU A C 1
ATOM 558 O O . LEU A 1 74 ? -5.534 -11.194 -5.809 1.00 95.12 74 LEU A O 1
ATOM 562 N N . VAL A 1 75 ? -4.129 -12.518 -4.666 1.00 94.75 75 VAL A N 1
ATOM 563 C CA . VAL A 1 75 ? -2.919 -11.726 -4.861 1.00 94.75 75 VAL A CA 1
ATOM 564 C C . VAL A 1 75 ? -2.171 -12.241 -6.081 1.00 94.75 75 VAL A C 1
ATOM 566 O O . VAL A 1 75 ? -1.756 -13.401 -6.113 1.00 94.75 75 VAL A O 1
ATOM 569 N N . ARG A 1 76 ? -1.968 -11.380 -7.078 1.00 94.81 76 ARG A N 1
ATOM 570 C CA . ARG A 1 76 ? -1.079 -11.631 -8.217 1.00 94.81 76 ARG A CA 1
ATOM 571 C C . ARG A 1 76 ? 0.299 -11.064 -7.893 1.00 94.81 76 ARG A C 1
ATOM 573 O O . ARG A 1 76 ? 0.424 -9.914 -7.498 1.00 94.81 76 ARG A O 1
ATOM 580 N N . ILE A 1 77 ? 1.323 -11.895 -8.041 1.00 94.81 77 ILE A N 1
ATOM 581 C CA . ILE A 1 77 ? 2.706 -11.591 -7.677 1.00 94.81 77 ILE A CA 1
ATOM 582 C C . ILE A 1 77 ? 3.540 -11.673 -8.963 1.00 94.81 77 ILE A C 1
ATOM 584 O O . ILE A 1 77 ? 3.737 -12.785 -9.475 1.00 94.81 77 ILE A O 1
ATOM 588 N N . PRO A 1 78 ? 4.003 -10.539 -9.514 1.00 91.81 78 PRO A N 1
ATOM 589 C CA . PRO A 1 78 ? 4.794 -10.531 -10.738 1.00 91.81 78 PRO A CA 1
ATOM 590 C C . PRO A 1 78 ? 6.188 -11.123 -10.503 1.00 91.81 78 PRO A C 1
ATOM 592 O O . PRO A 1 78 ? 6.738 -11.061 -9.404 1.00 91.81 78 PRO A O 1
ATOM 595 N N . ASP A 1 79 ? 6.787 -11.692 -11.545 1.00 86.75 79 ASP A N 1
ATOM 596 C CA . ASP A 1 79 ? 8.201 -12.066 -11.523 1.00 86.75 79 ASP A CA 1
ATOM 597 C C . ASP A 1 79 ? 9.072 -10.847 -11.828 1.00 86.75 79 ASP A C 1
ATOM 599 O O . ASP A 1 79 ? 9.172 -10.426 -12.980 1.00 86.75 79 ASP A O 1
ATOM 603 N N . VAL A 1 80 ? 9.689 -10.274 -10.803 1.00 81.19 80 VAL A N 1
ATOM 604 C CA . VAL A 1 80 ? 10.601 -9.123 -10.924 1.00 81.19 80 VAL A CA 1
ATOM 605 C C . VAL A 1 80 ? 12.073 -9.542 -10.852 1.00 81.19 80 VAL A C 1
ATOM 607 O O . VAL A 1 80 ? 12.946 -8.779 -11.234 1.00 81.19 80 VAL A O 1
ATOM 610 N N . ASP A 1 81 ? 12.353 -10.785 -10.446 1.00 74.94 81 ASP A N 1
ATOM 611 C CA . ASP A 1 81 ? 13.709 -11.267 -10.169 1.00 74.94 81 ASP A CA 1
ATOM 612 C C . ASP A 1 81 ? 14.377 -11.928 -11.374 1.00 74.94 81 ASP A C 1
ATOM 614 O O . ASP A 1 81 ? 15.598 -11.864 -11.503 1.00 74.94 81 ASP A O 1
ATOM 618 N N . SER A 1 82 ? 13.605 -12.505 -12.306 1.00 65.62 82 SER A N 1
ATOM 619 C CA . SER A 1 82 ? 14.166 -13.086 -13.540 1.00 65.62 82 SER A CA 1
ATOM 620 C C . SER A 1 82 ? 14.866 -12.061 -14.456 1.00 65.62 82 SER A C 1
ATOM 622 O O . SER A 1 82 ? 15.389 -12.457 -15.495 1.00 65.62 82 SER A O 1
ATOM 624 N N . GLY A 1 83 ? 14.872 -10.766 -14.106 1.00 56.91 83 GLY A N 1
ATOM 625 C CA . GLY A 1 83 ? 15.572 -9.694 -14.828 1.00 56.91 83 GLY A CA 1
ATOM 626 C C . GLY A 1 83 ? 16.312 -8.668 -13.950 1.00 56.91 83 GLY A C 1
ATOM 627 O O . GLY A 1 83 ? 16.736 -7.635 -14.469 1.00 56.91 83 GLY A O 1
ATOM 628 N N . TYR A 1 84 ? 16.477 -8.923 -12.650 1.00 54.12 84 TYR A N 1
ATOM 629 C CA . TYR A 1 84 ? 16.940 -7.938 -11.659 1.00 54.12 84 TYR A CA 1
ATOM 630 C C . TYR A 1 84 ? 18.481 -7.740 -11.611 1.00 54.12 84 TYR A C 1
ATOM 632 O O . TYR A 1 84 ? 19.221 -8.677 -11.923 1.00 54.12 84 TYR A O 1
ATOM 640 N N . PRO A 1 85 ? 19.013 -6.573 -11.170 1.00 54.19 85 PRO A N 1
ATOM 641 C CA . PRO A 1 85 ? 18.659 -5.192 -11.524 1.00 54.19 85 PRO A CA 1
ATOM 642 C C . PRO A 1 85 ? 19.627 -4.604 -12.579 1.00 54.19 85 PRO A C 1
ATOM 644 O O . PRO A 1 85 ? 20.790 -5.010 -12.658 1.00 54.19 85 PRO A O 1
ATOM 647 N N . LYS A 1 86 ? 19.216 -3.570 -13.335 1.00 53.25 86 LYS A N 1
ATOM 648 C CA . LYS A 1 86 ? 20.156 -2.702 -14.079 1.00 53.25 86 LYS A CA 1
ATOM 649 C C . LYS A 1 86 ? 19.805 -1.231 -13.906 1.00 53.25 86 LYS A C 1
ATOM 651 O O . LYS A 1 86 ? 18.684 -0.818 -14.175 1.00 53.25 86 LYS A O 1
ATOM 656 N N . SER A 1 87 ? 20.778 -0.450 -13.452 1.00 49.88 87 SER A N 1
ATOM 657 C CA . SER A 1 87 ? 20.642 0.989 -13.241 1.00 49.88 87 SER A CA 1
ATOM 658 C C . SER A 1 87 ? 20.318 1.713 -14.547 1.00 49.88 87 SER A C 1
ATOM 660 O O . SER A 1 87 ? 20.980 1.496 -15.564 1.00 49.88 87 SER A O 1
ATOM 662 N N . VAL A 1 88 ? 19.351 2.628 -14.496 1.00 55.44 88 VAL A N 1
ATOM 663 C CA . VAL A 1 88 ? 19.231 3.699 -15.488 1.00 55.44 88 VAL A CA 1
ATOM 664 C C . VAL A 1 88 ? 20.217 4.806 -15.121 1.00 55.44 88 VAL A C 1
ATOM 666 O O . VAL A 1 88 ? 20.293 5.214 -13.961 1.00 55.44 88 VAL A O 1
ATOM 669 N N . PHE A 1 89 ? 21.006 5.270 -16.086 1.00 55.22 89 PHE A N 1
ATOM 670 C CA . PHE A 1 89 ? 21.938 6.377 -15.890 1.00 55.22 89 PHE A CA 1
ATOM 671 C C . PHE A 1 89 ? 21.426 7.617 -16.632 1.00 55.22 89 PHE A C 1
ATOM 673 O O . PHE A 1 89 ? 21.083 7.519 -17.812 1.00 55.22 89 PHE A O 1
ATOM 680 N N . PRO A 1 90 ? 21.358 8.787 -15.978 1.00 66.88 90 PRO A N 1
ATOM 681 C CA . PRO A 1 90 ? 20.988 10.027 -16.642 1.00 66.88 90 PRO A CA 1
ATOM 682 C C . PRO A 1 90 ? 22.070 10.435 -17.643 1.00 66.88 90 PRO A C 1
ATOM 684 O O . PRO A 1 90 ? 23.203 10.723 -17.265 1.00 66.88 90 PRO A O 1
ATOM 687 N N . THR A 1 91 ? 21.718 10.476 -18.925 1.00 73.50 91 THR A N 1
ATOM 688 C CA . THR A 1 91 ? 22.662 10.779 -20.014 1.00 73.50 91 THR A CA 1
ATOM 689 C C . THR A 1 91 ? 22.656 12.238 -20.432 1.00 73.50 91 THR A C 1
ATOM 691 O O . THR A 1 91 ? 23.596 12.696 -21.081 1.00 73.50 91 THR A O 1
ATOM 694 N N . LYS A 1 92 ? 21.639 13.000 -20.021 1.00 78.44 92 LYS A N 1
ATOM 695 C CA . LYS A 1 92 ? 21.565 14.435 -20.280 1.00 78.44 92 LYS A CA 1
ATOM 696 C C . LYS A 1 92 ? 20.881 15.165 -19.136 1.00 78.44 92 LYS A C 1
ATOM 698 O O . LYS A 1 92 ? 19.866 14.712 -18.612 1.00 78.44 92 LYS A O 1
ATOM 703 N N . TRP A 1 93 ? 21.415 16.334 -18.808 1.00 81.00 93 TRP A N 1
ATOM 704 C CA . TRP A 1 93 ? 20.870 17.249 -17.812 1.00 81.00 93 TRP A CA 1
ATOM 705 C C . TRP A 1 93 ? 20.555 18.586 -18.469 1.00 81.00 93 TRP A C 1
ATOM 707 O O . TRP A 1 93 ? 21.345 19.089 -19.269 1.00 81.00 93 TRP A O 1
ATOM 717 N N . GLU A 1 94 ? 19.405 19.156 -18.130 1.00 83.50 94 GLU A N 1
ATOM 718 C CA . GLU A 1 94 ? 19.049 20.519 -18.512 1.00 83.50 94 GLU A CA 1
ATOM 719 C C . GLU A 1 94 ? 19.344 21.475 -17.360 1.00 83.50 94 GLU A C 1
ATOM 721 O O . GLU A 1 94 ? 19.049 21.198 -16.196 1.00 83.50 94 GLU A O 1
ATOM 726 N N . GLN A 1 95 ? 19.966 22.606 -17.684 1.00 69.69 95 GLN A N 1
ATOM 727 C CA . GLN A 1 95 ? 20.392 23.578 -16.688 1.00 69.69 95 GLN A CA 1
ATOM 728 C C . GLN A 1 95 ? 19.166 24.206 -16.013 1.00 69.69 95 GLN A C 1
ATOM 730 O O . GLN A 1 95 ? 18.322 24.802 -16.674 1.00 69.69 95 GLN A O 1
ATOM 735 N N . GLY A 1 96 ? 19.075 24.061 -14.689 1.00 77.69 96 GLY A N 1
ATOM 736 C CA . GLY A 1 96 ? 17.927 24.516 -13.899 1.00 77.69 96 GLY A CA 1
ATOM 737 C C . GLY A 1 96 ? 16.804 23.483 -13.738 1.00 77.69 96 GLY A C 1
ATOM 738 O O . GLY A 1 96 ? 15.859 23.753 -13.001 1.00 77.69 96 GLY A O 1
ATOM 739 N N . SER A 1 97 ? 16.909 22.302 -14.358 1.00 64.25 97 SER A N 1
ATOM 740 C CA . SER A 1 97 ? 15.977 21.192 -14.136 1.00 64.25 97 SER A CA 1
ATOM 741 C C . SER A 1 97 ? 16.437 20.303 -12.976 1.00 64.25 97 SER A C 1
ATOM 743 O O . SER A 1 97 ? 17.617 19.972 -12.860 1.00 64.25 97 SER A O 1
ATOM 745 N N . ALA A 1 98 ? 15.492 19.873 -12.136 1.00 64.50 98 ALA A N 1
ATOM 746 C CA . ALA A 1 98 ? 15.723 18.867 -11.093 1.00 64.50 98 ALA A CA 1
ATOM 747 C C . ALA A 1 98 ? 15.659 17.418 -11.622 1.00 64.50 98 ALA A C 1
ATOM 749 O O . ALA A 1 98 ? 15.963 16.482 -10.883 1.00 64.50 98 ALA A O 1
ATOM 750 N N . TYR A 1 99 ? 15.273 17.229 -12.888 1.00 57.31 99 TYR A N 1
ATOM 751 C CA . TYR A 1 99 ? 15.129 15.924 -13.533 1.00 57.31 99 TYR A CA 1
ATOM 752 C C . TYR A 1 99 ? 16.046 15.813 -14.760 1.00 57.31 99 TYR A C 1
ATOM 754 O O . TYR A 1 99 ? 16.246 16.811 -15.464 1.00 57.31 99 TYR A O 1
ATOM 762 N N . PRO A 1 100 ? 16.602 14.621 -15.046 1.00 66.94 100 PRO A N 1
ATOM 763 C CA . PRO A 1 100 ? 17.409 14.416 -16.239 1.00 66.94 100 PRO A CA 1
ATOM 764 C C . PRO A 1 100 ? 16.546 14.534 -17.499 1.00 66.94 100 PRO A C 1
ATOM 766 O O . PRO A 1 100 ? 15.420 14.045 -17.546 1.00 66.94 100 PRO A O 1
ATOM 769 N N . ALA A 1 101 ? 17.097 15.160 -18.535 1.00 73.12 101 ALA A N 1
ATOM 770 C CA . ALA A 1 101 ? 16.448 15.316 -19.836 1.00 73.12 101 ALA A CA 1
ATOM 771 C C . ALA A 1 101 ? 16.447 14.011 -20.653 1.00 73.12 101 ALA A C 1
ATOM 773 O O . ALA A 1 101 ? 15.664 13.863 -21.588 1.00 73.12 101 ALA A O 1
ATOM 774 N N . SER A 1 102 ? 17.322 13.060 -20.313 1.00 68.69 102 SER A N 1
ATOM 775 C CA . SER A 1 102 ? 17.299 11.696 -20.848 1.00 68.69 102 SER A CA 1
ATOM 776 C C . SER A 1 102 ? 17.978 10.706 -19.902 1.00 68.69 102 SER A C 1
ATOM 778 O O . SER A 1 102 ? 18.859 11.074 -19.119 1.00 68.69 102 SER A O 1
ATOM 780 N N . VAL A 1 103 ? 17.592 9.435 -20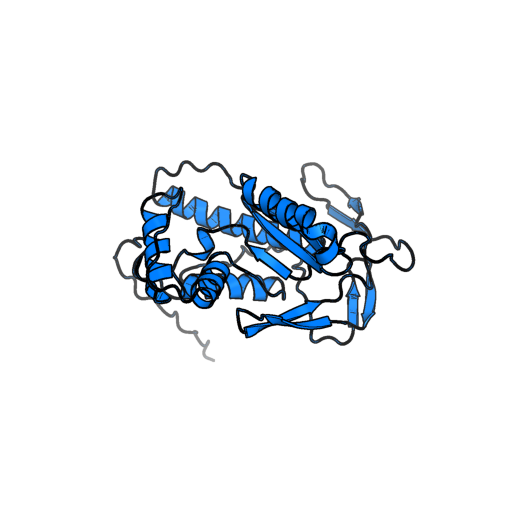.010 1.00 64.62 103 VAL A N 1
ATOM 781 C CA . VAL A 1 103 ? 18.206 8.297 -19.314 1.00 64.62 103 VAL A CA 1
ATOM 782 C C . VAL A 1 103 ? 18.534 7.195 -20.322 1.00 64.62 103 VAL A C 1
ATOM 784 O O . VAL A 1 103 ? 17.796 7.008 -21.286 1.00 64.62 103 VAL A O 1
ATOM 787 N N . GLU A 1 104 ? 19.620 6.460 -20.096 1.00 57.25 104 GLU A N 1
ATOM 788 C CA . GLU A 1 104 ? 19.948 5.224 -20.819 1.00 57.25 104 GLU A CA 1
ATOM 789 C C . GLU A 1 104 ? 20.043 4.044 -19.847 1.00 57.25 104 GLU A C 1
ATOM 791 O O . GLU A 1 104 ? 20.383 4.205 -18.672 1.00 57.25 104 GLU A O 1
ATOM 796 N N . SER A 1 105 ? 19.757 2.843 -20.347 1.00 53.25 105 SER A N 1
ATOM 797 C CA . SER A 1 105 ? 19.917 1.575 -19.631 1.00 53.25 105 SER A CA 1
ATOM 798 C C . SER A 1 105 ? 21.140 0.822 -20.155 1.00 53.25 105 SER A C 1
ATOM 800 O O . SER A 1 105 ? 21.279 0.645 -21.365 1.00 53.25 105 SER A O 1
ATOM 802 N N . TYR A 1 106 ? 21.994 0.308 -19.267 1.00 47.41 106 TYR A N 1
ATOM 803 C CA . TYR A 1 106 ? 23.123 -0.548 -19.657 1.00 47.41 106 TYR A CA 1
ATOM 804 C C . TYR A 1 106 ? 22.850 -2.024 -19.384 1.00 47.41 106 TYR A C 1
ATOM 806 O O . TYR A 1 106 ? 22.236 -2.377 -18.381 1.00 47.41 106 TYR A O 1
ATOM 814 N N . ALA A 1 107 ? 23.398 -2.908 -20.225 1.00 44.97 107 ALA A N 1
ATOM 815 C CA . ALA A 1 107 ? 23.307 -4.355 -20.063 1.00 44.97 107 ALA A CA 1
ATOM 816 C C . ALA A 1 107 ? 24.401 -4.941 -19.131 1.00 44.97 107 ALA A C 1
ATOM 818 O O . ALA A 1 107 ? 25.393 -5.498 -19.570 1.00 44.97 107 ALA A O 1
ATOM 819 N N . ILE A 1 108 ? 24.184 -4.908 -17.821 1.00 46.00 108 ILE A N 1
ATOM 820 C CA . ILE A 1 108 ? 24.841 -5.705 -16.764 1.00 46.00 108 ILE A CA 1
ATOM 821 C C . ILE A 1 108 ? 24.497 -7.215 -16.879 1.00 46.00 108 ILE A C 1
ATOM 823 O O . ILE A 1 108 ? 23.644 -7.712 -16.155 1.00 46.00 108 ILE A O 1
ATOM 827 N N . GLY A 1 109 ? 25.082 -7.947 -17.833 1.00 50.75 109 GLY A N 1
ATOM 828 C CA . GLY A 1 109 ? 25.039 -9.430 -17.888 1.00 50.75 109 GLY A CA 1
ATOM 829 C C . GLY A 1 109 ? 23.646 -10.098 -17.859 1.00 50.75 109 GLY A C 1
ATOM 830 O O . GLY A 1 109 ? 22.639 -9.454 -18.162 1.00 50.75 109 GLY A O 1
ATOM 831 N N . ASP A 1 110 ? 23.591 -11.381 -17.482 1.00 52.97 110 ASP A N 1
ATOM 832 C CA . ASP A 1 110 ? 22.359 -12.200 -17.418 1.00 52.97 110 ASP A CA 1
ATOM 833 C C . ASP A 1 110 ? 21.431 -11.856 -16.227 1.00 52.97 110 ASP A C 1
ATOM 835 O O . ASP A 1 110 ? 20.400 -12.499 -16.043 1.00 52.97 110 ASP A O 1
ATOM 839 N N . GLY A 1 111 ? 21.769 -10.819 -15.442 1.00 52.06 111 GLY A N 1
ATOM 840 C CA . GLY A 1 111 ? 21.068 -10.434 -14.212 1.00 52.06 111 GLY A CA 1
ATOM 841 C C . GLY A 1 111 ? 21.367 -11.386 -13.048 1.00 52.06 111 GLY A C 1
ATOM 842 O O . GLY A 1 111 ? 21.497 -12.595 -13.226 1.00 52.06 111 GLY A O 1
ATOM 843 N N . PHE A 1 112 ? 21.502 -10.848 -11.836 1.00 53.22 112 PHE A N 1
ATOM 844 C CA . PHE A 1 112 ? 21.536 -11.660 -10.618 1.00 53.22 112 PHE A CA 1
ATOM 845 C C . PHE A 1 112 ? 20.224 -11.421 -9.868 1.00 53.22 112 PHE A C 1
ATOM 847 O O . PHE A 1 112 ? 19.839 -10.261 -9.716 1.00 53.22 112 PHE A O 1
ATOM 854 N N . PRO A 1 113 ? 19.542 -12.472 -9.377 1.00 62.97 113 PRO A N 1
ATOM 855 C CA . PRO A 1 113 ? 18.312 -12.292 -8.605 1.00 62.97 113 PRO A CA 1
ATOM 856 C C . PRO A 1 113 ? 18.570 -11.379 -7.400 1.00 62.97 113 PRO A C 1
ATOM 858 O O . PRO A 1 113 ? 19.705 -11.329 -6.910 1.00 62.97 113 PRO A O 1
ATOM 861 N N . ASP A 1 114 ? 17.544 -10.676 -6.907 1.00 75.25 114 ASP A N 1
ATOM 862 C CA . ASP A 1 114 ? 17.698 -9.807 -5.738 1.00 75.25 114 ASP A CA 1
ATOM 863 C C . ASP A 1 114 ? 18.281 -10.595 -4.561 1.00 75.25 114 ASP A C 1
ATOM 865 O O . ASP A 1 114 ? 17.637 -11.463 -3.981 1.00 75.25 114 ASP A O 1
ATOM 869 N N . VAL A 1 115 ? 19.524 -10.298 -4.186 1.00 78.31 115 VAL A N 1
ATOM 870 C CA . VAL A 1 115 ? 20.253 -11.100 -3.195 1.00 78.31 115 VAL A CA 1
ATOM 871 C C . VAL A 1 115 ? 19.558 -11.082 -1.829 1.00 78.31 115 VAL A C 1
ATOM 873 O O . VAL A 1 115 ? 19.633 -12.065 -1.088 1.00 78.31 115 VAL A O 1
ATOM 876 N N . ASN A 1 116 ? 18.867 -9.990 -1.495 1.00 82.44 116 ASN A N 1
ATOM 877 C CA . ASN A 1 116 ? 18.254 -9.796 -0.184 1.00 82.44 116 ASN A CA 1
ATOM 878 C C . ASN A 1 116 ? 16.735 -10.001 -0.202 1.00 82.44 116 ASN A C 1
ATOM 880 O O . ASN A 1 116 ? 16.181 -10.427 0.812 1.00 82.44 116 ASN A O 1
ATOM 884 N N . GLU A 1 117 ? 16.081 -9.746 -1.335 1.00 88.56 117 GLU A N 1
ATOM 885 C CA . GLU A 1 117 ? 14.620 -9.726 -1.476 1.00 88.56 117 GLU A CA 1
ATOM 886 C C . GLU A 1 117 ? 14.091 -10.754 -2.504 1.00 88.56 117 GLU A C 1
ATOM 888 O O . GLU A 1 117 ? 12.945 -10.663 -2.934 1.00 88.56 117 GLU A O 1
ATOM 893 N N . PHE A 1 118 ? 14.880 -11.793 -2.835 1.00 86.31 118 PHE A N 1
ATOM 894 C CA . PHE A 1 118 ? 14.570 -12.850 -3.827 1.00 86.31 118 PHE A CA 1
ATOM 895 C C . PHE A 1 118 ? 13.261 -13.640 -3.626 1.00 86.31 118 PHE A C 1
ATOM 897 O O . PHE A 1 118 ? 12.884 -14.442 -4.485 1.00 86.31 118 PHE A O 1
ATOM 904 N N . ARG A 1 119 ? 12.592 -13.545 -2.469 1.00 89.94 119 ARG A N 1
ATOM 905 C CA . ARG A 1 119 ? 11.269 -14.169 -2.266 1.00 89.94 119 ARG A CA 1
ATOM 906 C C . ARG A 1 119 ? 10.150 -13.160 -2.411 1.00 89.94 119 ARG A C 1
ATOM 908 O O . ARG A 1 119 ? 9.120 -13.516 -2.994 1.00 89.94 119 ARG A O 1
ATOM 915 N N . MET A 1 120 ? 10.307 -11.986 -1.803 1.00 92.12 120 MET A N 1
ATOM 916 C CA . MET A 1 120 ? 9.286 -10.949 -1.781 1.00 92.12 120 MET A CA 1
ATOM 917 C C . MET A 1 120 ? 9.872 -9.582 -1.403 1.00 92.12 120 MET A C 1
ATOM 919 O O . MET A 1 120 ? 10.365 -9.391 -0.294 1.00 92.12 120 MET A O 1
ATOM 923 N N . LYS A 1 121 ? 9.697 -8.617 -2.291 1.00 93.12 121 LYS A N 1
ATOM 924 C CA . LYS A 1 121 ? 9.920 -7.193 -2.126 1.00 93.12 121 LYS A CA 1
ATOM 925 C C . LYS A 1 121 ? 8.580 -6.489 -2.039 1.00 93.12 121 LYS A C 1
ATOM 927 O O . LYS A 1 121 ? 7.819 -6.402 -3.009 1.00 93.12 121 LYS A O 1
ATOM 932 N N . PHE A 1 122 ? 8.299 -5.975 -0.856 1.00 96.31 122 PHE A N 1
ATOM 933 C CA . PHE A 1 122 ? 7.156 -5.113 -0.623 1.00 96.31 122 PHE A CA 1
ATOM 934 C C . PHE A 1 122 ? 7.549 -3.664 -0.886 1.00 96.31 122 PHE A C 1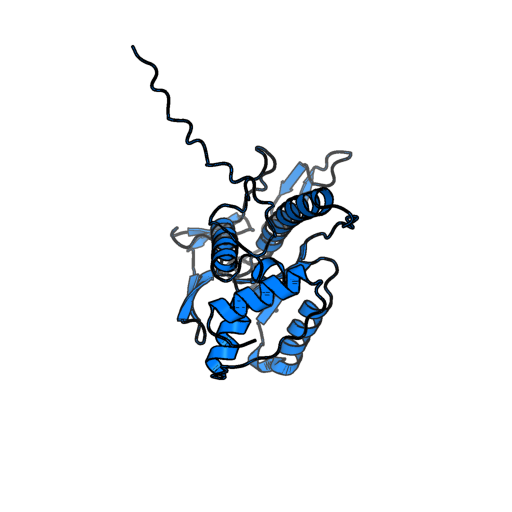
ATOM 936 O O . PHE A 1 122 ? 8.538 -3.172 -0.353 1.00 96.31 122 PHE A O 1
ATOM 943 N N . GLY A 1 123 ? 6.753 -2.959 -1.677 1.00 96.56 123 GLY A N 1
ATOM 944 C CA . GLY A 1 123 ? 6.861 -1.513 -1.766 1.00 96.56 123 GLY A CA 1
ATOM 945 C C . GLY A 1 123 ? 6.053 -0.871 -0.646 1.00 96.56 123 GLY A C 1
ATOM 946 O O . GLY A 1 123 ? 4.866 -1.159 -0.522 1.00 96.56 123 GLY A O 1
ATOM 947 N N . VAL A 1 124 ? 6.663 -0.024 0.179 1.00 97.38 124 VAL A N 1
ATOM 948 C CA . VAL A 1 124 ? 5.984 0.599 1.326 1.00 97.38 124 VAL A CA 1
ATOM 949 C C . VAL A 1 124 ? 5.904 2.100 1.115 1.00 97.38 124 VAL A C 1
ATOM 951 O O . VAL A 1 124 ? 6.919 2.779 1.002 1.00 97.38 124 VAL A O 1
ATOM 954 N N . ILE A 1 125 ? 4.687 2.630 1.060 1.00 96.12 125 ILE A N 1
ATOM 955 C CA . ILE A 1 125 ? 4.459 4.066 0.900 1.00 96.12 125 ILE A CA 1
ATOM 956 C C . ILE A 1 125 ? 4.142 4.662 2.263 1.00 96.12 125 ILE A C 1
ATOM 958 O O . ILE A 1 125 ? 3.182 4.241 2.909 1.00 96.12 125 ILE A O 1
ATOM 962 N N . ILE A 1 126 ? 4.923 5.653 2.685 1.00 95.31 126 ILE A N 1
ATOM 963 C CA . ILE A 1 126 ? 4.766 6.326 3.981 1.00 95.31 126 ILE A CA 1
ATOM 964 C C . ILE A 1 126 ? 4.796 7.847 3.814 1.00 95.31 126 ILE A C 1
ATOM 966 O O . ILE A 1 126 ? 5.370 8.330 2.845 1.00 95.31 126 ILE A O 1
ATOM 970 N N . PRO A 1 127 ? 4.251 8.641 4.748 1.00 92.75 127 PRO A N 1
ATOM 971 C CA . PRO A 1 127 ? 4.550 10.069 4.832 1.00 92.75 127 PRO A CA 1
ATOM 972 C C . PRO A 1 127 ? 6.054 10.291 5.033 1.00 92.75 127 PRO A C 1
ATOM 974 O O . PRO A 1 127 ? 6.679 9.554 5.790 1.00 92.75 127 PRO A O 1
ATOM 977 N N . SER A 1 128 ? 6.637 11.333 4.439 1.00 92.75 128 SER A N 1
ATOM 978 C CA . SER A 1 128 ? 8.068 11.656 4.581 1.00 92.75 128 SER A CA 1
ATOM 979 C C . SER A 1 128 ? 8.498 11.969 6.019 1.00 92.75 128 SER A C 1
ATOM 981 O O . SER A 1 128 ? 9.688 12.033 6.308 1.00 92.75 128 SER A O 1
ATOM 983 N N . THR A 1 129 ? 7.539 12.200 6.914 1.00 90.69 129 THR A N 1
ATOM 984 C CA . THR A 1 129 ? 7.742 12.445 8.347 1.00 90.69 129 THR A CA 1
ATOM 985 C C . THR A 1 129 ? 7.546 11.194 9.207 1.00 90.69 129 THR A C 1
ATOM 987 O O . THR A 1 129 ? 7.791 11.240 10.411 1.00 90.69 129 THR A O 1
ATOM 990 N N . ASN A 1 130 ? 7.084 10.084 8.627 1.00 92.56 130 ASN A N 1
ATOM 991 C CA . ASN A 1 130 ? 6.856 8.845 9.358 1.00 92.56 130 ASN A CA 1
ATOM 992 C C . ASN A 1 130 ? 8.178 8.099 9.541 1.00 92.56 130 ASN A C 1
ATOM 994 O O . ASN A 1 130 ? 8.885 7.838 8.577 1.00 92.56 130 ASN A O 1
ATOM 998 N N . THR A 1 131 ? 8.487 7.734 10.781 1.00 94.06 131 THR A N 1
ATOM 999 C CA . THR A 1 131 ? 9.658 6.912 11.125 1.00 94.06 131 THR A CA 1
ATOM 1000 C C . THR A 1 131 ? 9.272 5.597 11.807 1.00 94.06 131 THR A C 1
ATOM 1002 O O . THR A 1 131 ? 10.121 4.738 12.030 1.00 94.06 131 THR A O 1
ATOM 1005 N N . THR A 1 132 ? 7.990 5.419 12.135 1.00 95.38 132 THR A N 1
ATOM 1006 C CA . THR A 1 132 ? 7.477 4.263 12.879 1.00 95.38 132 THR A CA 1
ATOM 1007 C C . THR A 1 132 ? 7.335 3.035 11.991 1.00 95.38 132 THR A C 1
ATOM 1009 O O . THR A 1 132 ? 7.786 1.961 12.368 1.00 95.38 132 THR A O 1
ATOM 1012 N N . VAL A 1 133 ? 6.748 3.178 10.799 1.00 95.69 133 VAL A N 1
ATOM 1013 C CA . VAL A 1 133 ? 6.421 2.021 9.947 1.00 95.69 133 VAL A CA 1
ATOM 1014 C C . VAL A 1 133 ? 7.678 1.289 9.497 1.00 95.69 133 VAL A C 1
ATOM 1016 O O . VAL A 1 133 ? 7.730 0.063 9.560 1.00 95.69 133 VAL A O 1
ATOM 1019 N N . GLU A 1 134 ? 8.708 2.028 9.085 1.00 94.19 134 GLU A N 1
ATOM 1020 C CA . GLU A 1 134 ? 9.983 1.425 8.692 1.00 94.19 134 GLU A CA 1
ATOM 1021 C C . GLU A 1 134 ? 10.622 0.687 9.865 1.00 94.19 134 GLU A C 1
ATOM 1023 O O . GLU A 1 134 ? 11.053 -0.456 9.713 1.00 94.19 134 GLU A O 1
ATOM 1028 N N . TYR A 1 135 ? 10.642 1.317 11.044 1.00 95.88 135 TYR A N 1
ATOM 1029 C CA . TYR A 1 135 ? 11.181 0.705 12.251 1.00 95.88 135 TYR A CA 1
ATOM 1030 C C . TYR A 1 135 ? 10.449 -0.594 12.607 1.00 95.88 135 TYR A C 1
A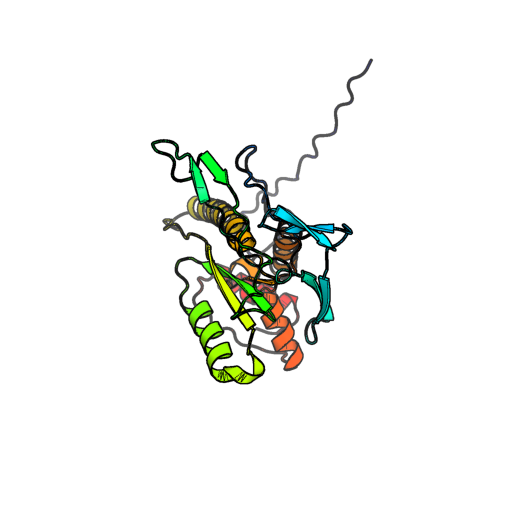TOM 1032 O O . TYR A 1 135 ? 11.101 -1.613 12.845 1.00 95.88 135 TYR A O 1
ATOM 1040 N N . ASP A 1 136 ? 9.116 -0.587 12.602 1.00 95.81 136 ASP A N 1
ATOM 1041 C CA . ASP A 1 136 ? 8.299 -1.747 12.958 1.00 95.81 136 ASP A CA 1
ATOM 1042 C C . ASP A 1 136 ? 8.477 -2.887 11.950 1.00 95.81 136 ASP A C 1
ATOM 1044 O O . ASP A 1 136 ? 8.707 -4.034 12.338 1.00 95.81 136 ASP A O 1
ATOM 1048 N N . PHE A 1 137 ? 8.443 -2.586 10.651 1.00 95.12 137 PHE A N 1
ATOM 1049 C CA . PHE A 1 137 ? 8.576 -3.597 9.600 1.00 95.12 137 PHE A CA 1
ATOM 1050 C C . PHE A 1 137 ? 9.964 -4.234 9.592 1.00 95.12 137 PHE A C 1
ATOM 1052 O O . PHE A 1 137 ? 10.085 -5.464 9.531 1.00 95.12 137 PHE A O 1
ATOM 1059 N N . TRP A 1 138 ? 11.020 -3.427 9.724 1.00 93.75 138 TRP A N 1
ATOM 1060 C CA . TRP A 1 138 ? 12.367 -3.967 9.861 1.00 93.75 138 TRP A CA 1
ATOM 1061 C C . TRP A 1 138 ? 12.519 -4.749 11.160 1.00 93.75 138 TRP A C 1
ATOM 1063 O O . TRP A 1 138 ? 13.091 -5.834 11.134 1.00 93.75 138 TRP A O 1
ATOM 1073 N N . SER A 1 139 ? 11.949 -4.286 12.273 1.00 96.06 139 SER A N 1
ATOM 1074 C CA . SER A 1 139 ? 11.953 -5.040 13.531 1.00 96.06 139 SER A CA 1
ATOM 1075 C C . SER A 1 139 ? 11.287 -6.409 13.373 1.00 96.06 139 SER A C 1
ATOM 1077 O O . SER A 1 139 ? 11.869 -7.414 13.781 1.00 96.06 139 SER A O 1
ATOM 1079 N N . MET A 1 140 ? 10.130 -6.482 12.706 1.00 94.62 140 MET A N 1
ATOM 1080 C CA . MET A 1 140 ? 9.444 -7.742 12.408 1.00 94.62 140 MET A CA 1
ATOM 1081 C C . MET A 1 140 ? 10.318 -8.687 11.576 1.00 94.62 140 MET A C 1
ATOM 1083 O O . MET A 1 140 ? 10.452 -9.858 11.930 1.00 94.62 140 MET A O 1
ATOM 1087 N N . VAL A 1 141 ? 10.954 -8.201 10.506 1.00 93.69 141 VAL A N 1
ATOM 1088 C CA . VAL A 1 141 ? 11.833 -9.032 9.662 1.00 93.69 141 VAL A CA 1
ATOM 1089 C C . VAL A 1 141 ? 13.085 -9.473 10.413 1.00 93.69 141 VAL A C 1
ATOM 1091 O O . VAL A 1 141 ? 13.469 -10.640 10.332 1.00 93.69 141 VAL A O 1
ATOM 1094 N N . MET A 1 142 ? 13.720 -8.573 11.164 1.00 93.00 142 MET A N 1
ATOM 1095 C CA . MET A 1 142 ? 14.963 -8.860 11.882 1.00 93.00 142 MET A CA 1
ATOM 1096 C C . MET A 1 142 ? 14.749 -9.862 13.018 1.00 93.00 142 MET A C 1
ATOM 1098 O O . MET A 1 142 ? 15.566 -10.760 13.206 1.00 93.00 142 MET A O 1
ATOM 1102 N N . GLN A 1 143 ? 13.633 -9.759 13.739 1.00 96.44 143 GLN A N 1
ATOM 1103 C CA . GLN A 1 143 ? 13.280 -10.706 14.800 1.00 96.44 143 GLN A CA 1
ATOM 1104 C C . GLN A 1 143 ? 12.850 -12.075 14.251 1.00 96.44 143 GLN A C 1
ATOM 1106 O O . GLN A 1 143 ? 12.933 -13.072 14.962 1.00 96.44 143 GLN A O 1
ATOM 1111 N N . ASN A 1 144 ? 12.445 -12.148 12.978 1.00 95.75 144 ASN A N 1
ATOM 1112 C CA . ASN A 1 144 ? 11.991 -13.373 12.315 1.00 95.75 144 ASN A CA 1
ATOM 1113 C C . ASN A 1 144 ? 12.888 -13.765 11.124 1.00 95.75 144 ASN A C 1
ATOM 1115 O O . ASN A 1 144 ? 12.403 -14.339 10.148 1.00 95.75 144 ASN A O 1
ATOM 1119 N N . ARG A 1 145 ? 14.198 -13.470 11.192 1.00 90.31 145 ARG A N 1
ATOM 1120 C CA . ARG A 1 145 ? 15.161 -13.590 10.073 1.00 90.31 145 ARG A CA 1
ATOM 1121 C C . ARG A 1 145 ? 15.083 -14.899 9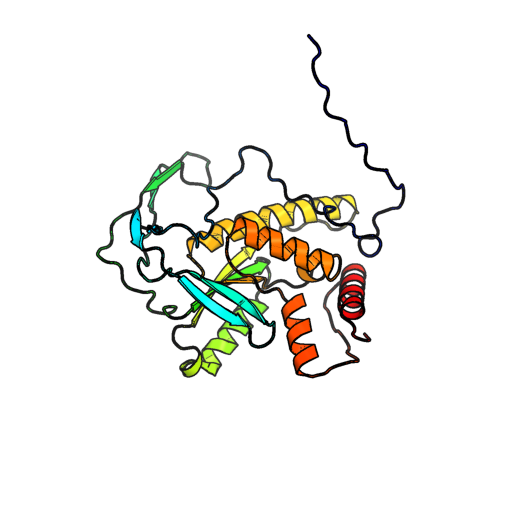.293 1.00 90.31 145 ARG A C 1
ATOM 1123 O O . ARG A 1 145 ? 15.123 -14.855 8.070 1.00 90.31 145 ARG A O 1
ATOM 1130 N N . GLU A 1 146 ? 14.960 -16.039 9.969 1.00 92.31 146 GLU A N 1
ATOM 1131 C CA . GLU A 1 146 ? 14.899 -17.343 9.296 1.00 92.31 146 GLU A CA 1
ATOM 1132 C C . GLU A 1 146 ? 13.607 -17.510 8.481 1.00 92.31 146 GLU A C 1
ATOM 1134 O O . GLU A 1 146 ? 13.650 -17.853 7.300 1.00 92.31 146 GLU A O 1
ATOM 1139 N N . ALA A 1 147 ? 12.450 -17.193 9.071 1.00 93.50 147 ALA A N 1
ATOM 1140 C CA . ALA A 1 147 ? 11.156 -17.279 8.389 1.00 93.50 147 ALA A CA 1
ATOM 1141 C C . ALA A 1 147 ? 11.020 -16.228 7.269 1.00 93.50 147 ALA A C 1
ATOM 1143 O O . ALA A 1 147 ? 10.459 -16.501 6.199 1.00 93.50 147 ALA A O 1
ATOM 1144 N N . CYS A 1 148 ? 11.585 -15.042 7.499 1.00 93.94 148 CYS A N 1
ATOM 1145 C CA . CYS A 1 148 ? 11.552 -13.889 6.604 1.00 93.94 148 CYS A CA 1
ATOM 1146 C C . CYS A 1 148 ? 12.775 -13.786 5.681 1.00 93.94 148 CYS A C 1
ATOM 1148 O O . CYS A 1 148 ? 12.924 -12.785 4.988 1.00 93.94 148 CYS A O 1
ATOM 1150 N N . LYS A 1 149 ? 13.657 -14.791 5.627 1.00 92.50 149 LYS A N 1
ATOM 1151 C CA . LYS A 1 149 ? 14.838 -14.767 4.750 1.00 92.50 149 LYS A CA 1
ATOM 1152 C C . LYS A 1 149 ? 14.410 -14.526 3.307 1.00 92.50 149 LYS A C 1
ATOM 1154 O O . LYS A 1 149 ? 13.575 -15.285 2.837 1.00 92.50 149 LYS A O 1
ATOM 1159 N N . GLY A 1 150 ? 14.976 -13.542 2.609 1.00 91.12 150 GLY A N 1
ATOM 1160 C CA . GLY A 1 150 ? 14.583 -13.203 1.233 1.00 91.12 150 GLY A CA 1
ATOM 1161 C C . GLY A 1 150 ? 13.336 -12.319 1.123 1.00 91.12 150 GLY A C 1
ATOM 1162 O O . GLY A 1 150 ? 12.839 -12.126 0.018 1.00 91.12 150 GLY A O 1
ATOM 1163 N N . ILE A 1 151 ? 12.789 -11.844 2.248 1.00 93.75 151 ILE A N 1
ATOM 1164 C 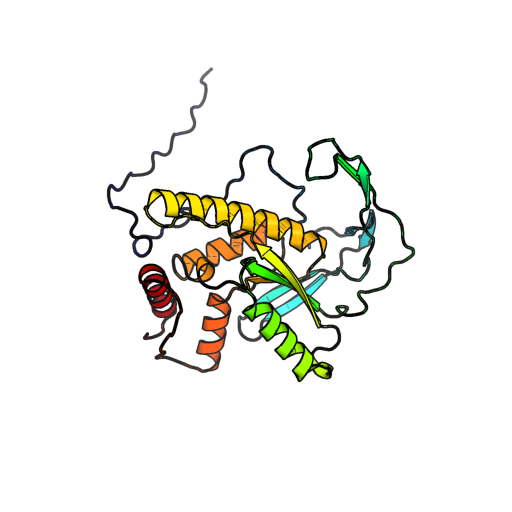CA . ILE A 1 151 ? 11.678 -10.891 2.301 1.00 93.75 151 ILE A CA 1
ATOM 1165 C C . ILE A 1 151 ? 12.215 -9.538 2.769 1.00 93.75 151 ILE A C 1
ATOM 1167 O O . ILE A 1 151 ? 12.907 -9.474 3.788 1.00 93.75 151 ILE A O 1
ATOM 1171 N N . GLY A 1 152 ? 11.861 -8.471 2.058 1.00 93.12 152 GLY A N 1
ATOM 1172 C CA . GLY A 1 152 ? 12.257 -7.109 2.397 1.00 93.12 152 GLY A CA 1
ATOM 1173 C C . GLY A 1 152 ? 11.250 -6.053 1.954 1.00 93.12 152 GLY A C 1
ATOM 1174 O O . GLY A 1 152 ? 10.186 -6.362 1.403 1.00 93.12 152 GLY A O 1
ATOM 1175 N N . PHE A 1 153 ? 11.586 -4.803 2.263 1.00 92.94 153 PHE A N 1
ATOM 1176 C CA . PHE A 1 153 ? 10.749 -3.638 2.027 1.00 92.94 153 PHE A CA 1
ATOM 1177 C C . PHE A 1 153 ? 11.569 -2.532 1.367 1.00 92.94 153 PHE A C 1
ATOM 1179 O O . PHE A 1 153 ? 12.625 -2.149 1.871 1.00 92.94 153 PHE A O 1
ATOM 1186 N N . HIS A 1 154 ? 11.024 -1.951 0.302 1.00 92.88 154 HIS A N 1
ATOM 1187 C CA . HIS A 1 154 ? 11.526 -0.716 -0.279 1.00 92.88 154 HIS A CA 1
ATOM 1188 C C . HIS A 1 154 ? 10.561 0.423 0.041 1.00 92.88 154 HIS A C 1
ATOM 1190 O O . HIS A 1 154 ? 9.429 0.448 -0.449 1.00 92.88 154 HIS A O 1
ATOM 1196 N N . THR A 1 155 ? 10.994 1.356 0.883 1.00 95.56 155 THR A N 1
ATOM 1197 C CA . THR A 1 155 ? 10.156 2.475 1.314 1.00 95.56 155 THR A CA 1
ATOM 1198 C C . THR A 1 155 ? 10.243 3.648 0.343 1.00 95.56 155 THR A C 1
ATOM 1200 O O . THR A 1 155 ? 11.313 3.985 -0.160 1.00 95.56 155 THR A O 1
ATOM 1203 N N . SER A 1 156 ? 9.126 4.331 0.104 1.00 94.44 156 SER A N 1
ATOM 1204 C CA . SER A 1 156 ? 9.099 5.624 -0.579 1.00 94.44 156 SER A CA 1
ATOM 1205 C C . SER A 1 156 ? 8.225 6.623 0.180 1.00 94.44 156 SER A C 1
ATOM 1207 O O . SER A 1 156 ? 7.076 6.343 0.522 1.00 94.44 156 SER A O 1
ATOM 1209 N N . GLY A 1 157 ? 8.795 7.799 0.452 1.00 94.25 157 GLY A N 1
ATOM 1210 C CA . GLY A 1 157 ? 8.149 8.870 1.206 1.00 94.25 157 GLY A CA 1
ATOM 1211 C C . GLY A 1 157 ? 7.254 9.750 0.331 1.00 94.25 157 GLY A C 1
ATOM 1212 O O . GLY A 1 157 ? 7.699 10.276 -0.690 1.00 94.25 157 GLY A O 1
ATOM 1213 N N . ILE A 1 158 ? 6.003 9.943 0.736 1.00 91.44 158 ILE A N 1
ATOM 1214 C CA . ILE A 1 158 ? 5.120 11.003 0.252 1.00 91.44 158 ILE A CA 1
ATOM 1215 C C . ILE A 1 158 ? 5.627 12.297 0.859 1.00 91.44 158 ILE A C 1
ATOM 1217 O O . ILE A 1 158 ? 5.645 12.424 2.083 1.00 91.44 158 ILE A O 1
ATOM 1221 N N . LEU A 1 159 ? 6.044 13.249 0.027 1.00 89.19 159 LEU A N 1
ATOM 1222 C CA . LEU A 1 159 ? 6.433 14.558 0.532 1.00 89.19 159 LEU A CA 1
ATOM 1223 C C . LEU A 1 159 ? 5.236 15.198 1.238 1.00 89.19 159 LEU A C 1
ATOM 1225 O O . LEU A 1 159 ? 4.221 15.490 0.608 1.00 89.19 159 LEU A O 1
ATOM 1229 N N . ILE A 1 160 ? 5.386 15.424 2.537 1.00 84.06 160 ILE A N 1
ATOM 1230 C CA . ILE A 1 160 ? 4.464 16.234 3.321 1.00 84.06 160 ILE A CA 1
ATOM 1231 C C . ILE A 1 160 ? 5.015 17.654 3.292 1.00 84.06 160 ILE A C 1
ATOM 1233 O O . ILE A 1 160 ? 6.042 17.936 3.913 1.00 84.06 160 ILE A O 1
ATOM 1237 N N . ASP A 1 161 ? 4.375 18.533 2.520 1.00 73.31 161 ASP A N 1
ATOM 1238 C CA . ASP A 1 161 ? 4.598 19.963 2.694 1.00 73.31 161 ASP A CA 1
ATOM 1239 C C . ASP A 1 161 ? 4.031 20.391 4.055 1.00 73.31 161 ASP A C 1
ATOM 1241 O O . ASP A 1 161 ? 3.294 19.647 4.694 1.00 73.31 161 ASP A O 1
ATOM 1245 N N . SER A 1 162 ? 4.468 21.535 4.579 1.00 61.12 162 SER A N 1
ATOM 1246 C CA . SER A 1 162 ? 4.034 22.030 5.890 1.00 61.12 162 SER A CA 1
ATOM 1247 C C . SER A 1 162 ? 2.912 23.054 5.683 1.00 61.12 162 SER A C 1
ATOM 1249 O O . SER A 1 162 ? 3.193 24.259 5.679 1.00 61.12 162 SER A O 1
ATOM 1251 N N . PRO A 1 163 ? 1.657 22.638 5.411 1.00 59.22 163 PRO A N 1
ATOM 1252 C CA . PRO A 1 163 ? 0.568 23.578 5.225 1.00 59.22 163 PRO A CA 1
ATOM 1253 C C . PRO A 1 163 ? 0.210 24.213 6.568 1.00 59.22 163 PRO A C 1
ATOM 1255 O O . PRO A 1 163 ? 0.223 23.578 7.626 1.00 59.22 163 PRO A O 1
ATOM 1258 N N . LYS A 1 164 ? -0.176 25.484 6.527 1.00 58.41 164 LYS A N 1
ATOM 1259 C CA . LYS A 1 164 ? -0.913 26.083 7.636 1.00 58.41 164 LYS A CA 1
ATOM 1260 C C . LYS A 1 164 ? -2.327 25.518 7.570 1.00 58.41 164 LYS A C 1
ATOM 1262 O O . LYS A 1 164 ? -3.082 25.951 6.725 1.00 58.41 164 LYS A O 1
ATOM 1267 N N . LEU A 1 165 ? -2.695 24.564 8.420 1.00 63.53 165 LEU A N 1
ATOM 1268 C CA . LEU A 1 165 ? -4.061 24.015 8.464 1.00 63.53 165 LEU A CA 1
ATOM 1269 C C . LEU A 1 165 ? -5.007 24.958 9.233 1.00 63.53 165 LEU A C 1
ATOM 1271 O O . LEU A 1 165 ? -5.567 24.580 10.259 1.00 63.53 165 LEU A O 1
ATOM 1275 N N . ALA A 1 166 ? -5.095 26.225 8.816 1.00 67.94 166 ALA A N 1
ATOM 1276 C CA . ALA A 1 166 ? -5.836 27.258 9.543 1.00 67.94 166 ALA A CA 1
ATOM 1277 C C . ALA A 1 166 ? -7.261 27.469 9.007 1.00 67.94 166 ALA A C 1
ATOM 1279 O O . ALA A 1 166 ? -8.109 27.984 9.735 1.00 67.94 166 ALA A O 1
ATOM 1280 N N . THR A 1 167 ? -7.518 27.093 7.752 1.00 71.06 167 THR A N 1
ATOM 1281 C CA . THR A 1 167 ? -8.797 27.303 7.062 1.00 71.06 167 THR A CA 1
ATOM 1282 C C . THR A 1 167 ? -9.237 26.066 6.272 1.00 71.06 167 THR A C 1
ATOM 1284 O O . THR A 1 167 ? -8.428 25.192 5.956 1.00 71.06 167 THR A O 1
ATOM 1287 N N . ASP A 1 168 ? -10.520 26.005 5.905 1.00 66.56 168 ASP A N 1
ATOM 1288 C CA . ASP A 1 168 ? -11.065 24.945 5.041 1.00 66.56 168 ASP A CA 1
ATOM 1289 C C . ASP A 1 168 ? -10.403 24.931 3.649 1.00 66.56 168 ASP A C 1
ATOM 1291 O O . ASP A 1 168 ? -10.208 23.873 3.049 1.00 66.56 168 ASP A O 1
ATOM 1295 N N . GLU A 1 169 ? -10.001 26.100 3.142 1.00 67.50 169 GLU A N 1
ATOM 1296 C CA . GLU A 1 169 ? -9.270 26.226 1.877 1.00 67.50 169 GLU A CA 1
ATOM 1297 C C . GLU A 1 169 ? -7.860 25.627 1.984 1.00 67.50 169 GLU A C 1
ATOM 1299 O O . GLU A 1 169 ? -7.435 24.888 1.092 1.00 67.50 169 GLU A O 1
ATOM 1304 N N . ASP A 1 170 ? -7.170 25.847 3.108 1.00 67.69 170 ASP A N 1
ATOM 1305 C CA . ASP A 1 170 ? -5.869 25.227 3.373 1.00 67.69 170 ASP A CA 1
ATOM 1306 C C . ASP A 1 170 ? -5.972 23.695 3.441 1.00 67.69 170 ASP A C 1
ATOM 1308 O O . ASP A 1 170 ? -5.092 22.984 2.949 1.00 67.69 170 ASP A O 1
ATOM 1312 N N . MET A 1 171 ? -7.065 23.177 4.012 1.00 65.06 171 MET A N 1
ATOM 1313 C CA . MET A 1 171 ? -7.350 21.740 4.068 1.00 65.06 171 MET A CA 1
ATOM 1314 C C . MET A 1 171 ? -7.568 21.150 2.667 1.00 65.06 171 MET A C 1
ATOM 1316 O O . MET A 1 171 ? -6.982 20.118 2.334 1.00 65.06 171 MET A O 1
ATOM 1320 N N . LEU A 1 172 ? -8.367 21.803 1.817 1.00 66.88 172 LEU A N 1
ATOM 1321 C CA . LEU A 1 172 ? -8.597 21.364 0.432 1.00 66.88 172 LEU A CA 1
ATOM 1322 C C . LEU A 1 172 ? -7.317 21.426 -0.415 1.00 66.88 172 LEU A C 1
ATOM 1324 O O . LEU A 1 172 ? -7.044 20.516 -1.210 1.00 66.88 172 LEU A O 1
ATOM 1328 N N . HIS A 1 173 ? -6.507 22.470 -0.223 1.00 69.25 173 HIS A N 1
ATOM 1329 C CA . HIS A 1 173 ? -5.210 22.598 -0.877 1.00 69.25 173 HIS A CA 1
ATOM 1330 C C . HIS A 1 173 ? -4.257 21.478 -0.446 1.00 69.25 173 HIS A C 1
ATOM 1332 O O . HIS A 1 173 ? -3.663 20.817 -1.301 1.00 69.25 173 HIS A O 1
ATOM 1338 N N . PHE A 1 174 ? -4.177 21.207 0.860 1.00 73.69 174 PHE A N 1
ATOM 1339 C CA . PHE A 1 174 ? -3.386 20.109 1.406 1.00 73.69 174 PHE A CA 1
ATOM 1340 C C . PHE A 1 174 ? -3.805 18.757 0.822 1.00 73.69 174 PHE A C 1
ATOM 1342 O O . PHE A 1 174 ? -2.947 18.013 0.361 1.00 73.69 174 PHE A O 1
ATOM 1349 N N . LEU A 1 175 ? -5.105 18.451 0.756 1.00 70.56 175 LEU A N 1
ATOM 1350 C CA . LEU A 1 175 ? -5.593 17.188 0.186 1.00 70.56 175 LEU A CA 1
ATOM 1351 C C . LEU A 1 175 ? -5.206 17.027 -1.290 1.00 70.56 175 LEU A C 1
ATOM 1353 O O . LEU A 1 175 ? -4.764 15.955 -1.710 1.00 70.56 175 LEU A O 1
ATOM 1357 N N . THR A 1 176 ? -5.325 18.095 -2.079 1.00 71.06 176 THR A N 1
ATOM 1358 C CA . THR A 1 176 ? -4.950 18.082 -3.502 1.00 71.06 176 THR A CA 1
ATOM 1359 C C . THR A 1 176 ? -3.444 17.867 -3.677 1.00 71.06 176 THR A C 1
ATOM 1361 O O . THR A 1 176 ? -3.007 17.022 -4.464 1.00 71.06 176 THR A O 1
ATOM 1364 N N . MET A 1 177 ? -2.636 18.600 -2.908 1.00 73.44 177 MET A N 1
ATOM 1365 C CA . MET A 1 177 ? -1.179 18.484 -2.907 1.00 73.44 177 MET A CA 1
ATOM 1366 C C . MET A 1 177 ? -0.721 17.099 -2.461 1.00 73.44 177 MET A C 1
ATOM 1368 O O . MET A 1 177 ? 0.101 16.475 -3.134 1.00 73.44 177 MET A O 1
ATOM 1372 N N . PHE A 1 178 ? -1.308 16.594 -1.380 1.00 79.88 178 PHE A N 1
ATOM 1373 C CA . PHE A 1 178 ? -1.039 15.277 -0.832 1.00 79.88 178 PHE A CA 1
ATOM 1374 C C . PHE A 1 178 ? -1.291 14.179 -1.868 1.00 79.88 178 PHE A C 1
ATOM 1376 O O . PHE A 1 178 ? -0.421 13.339 -2.094 1.00 79.88 178 PHE A O 1
ATOM 1383 N N . ARG A 1 179 ? -2.429 14.222 -2.576 1.00 75.44 179 ARG A N 1
ATOM 1384 C CA . ARG A 1 179 ? -2.745 13.263 -3.651 1.00 75.44 179 ARG A CA 1
ATOM 1385 C C . ARG A 1 179 ? -1.728 13.302 -4.787 1.00 75.44 179 ARG A C 1
ATOM 1387 O O . ARG A 1 179 ? -1.277 12.254 -5.250 1.00 75.44 179 ARG A O 1
ATOM 1394 N N . ARG A 1 180 ? -1.318 14.498 -5.218 1.00 79.19 180 ARG A N 1
ATOM 1395 C CA . ARG A 1 180 ? -0.279 14.644 -6.248 1.00 79.19 180 ARG A CA 1
ATOM 1396 C C . ARG A 1 180 ? 1.044 14.023 -5.798 1.00 79.19 180 ARG A C 1
ATOM 1398 O O . ARG A 1 180 ? 1.679 13.305 -6.574 1.00 79.19 180 ARG A O 1
ATOM 1405 N N . GLN A 1 181 ? 1.450 14.281 -4.556 1.00 84.88 181 GLN A N 1
ATOM 1406 C CA . GLN A 1 181 ? 2.674 13.710 -3.998 1.00 84.88 181 GLN A CA 1
ATOM 1407 C C . GLN A 1 181 ? 2.568 12.194 -3.855 1.00 84.88 181 GLN A C 1
ATOM 1409 O O . GLN A 1 181 ? 3.504 11.498 -4.230 1.00 84.88 181 GLN A O 1
ATOM 1414 N N . LEU A 1 182 ? 1.418 11.671 -3.420 1.00 86.81 182 LEU A N 1
ATOM 1415 C CA . LEU A 1 182 ? 1.174 10.236 -3.315 1.00 86.81 182 LEU A CA 1
ATOM 1416 C C . LEU A 1 182 ? 1.442 9.528 -4.643 1.00 86.81 182 LEU A C 1
ATOM 1418 O O . LEU A 1 182 ? 2.259 8.614 -4.684 1.00 86.81 182 LEU A O 1
ATOM 1422 N N . PHE A 1 183 ? 0.807 9.954 -5.735 1.00 83.50 183 PHE A N 1
ATOM 1423 C CA . PHE A 1 183 ? 0.990 9.279 -7.023 1.00 83.50 183 PHE A CA 1
ATOM 1424 C C . PHE A 1 183 ? 2.394 9.450 -7.599 1.00 83.50 183 PHE A C 1
ATOM 1426 O O . PHE A 1 183 ? 2.920 8.525 -8.213 1.00 83.50 183 PHE A O 1
ATOM 1433 N N . THR A 1 184 ? 3.037 10.590 -7.347 1.00 83.56 184 THR A N 1
ATOM 1434 C CA . THR A 1 184 ? 4.450 10.780 -7.705 1.00 83.56 184 THR A CA 1
ATOM 1435 C C . THR A 1 184 ? 5.340 9.795 -6.939 1.00 83.56 184 THR A C 1
ATOM 1437 O O . THR A 1 184 ? 6.252 9.192 -7.503 1.00 83.56 184 THR A O 1
ATOM 1440 N N . THR A 1 185 ? 5.062 9.587 -5.652 1.00 89.56 185 THR A N 1
ATOM 1441 C CA . THR A 1 185 ? 5.757 8.611 -4.809 1.00 89.56 185 THR A CA 1
ATOM 1442 C C . THR A 1 185 ? 5.477 7.175 -5.252 1.00 89.56 185 THR A C 1
ATOM 1444 O O . THR A 1 185 ? 6.409 6.376 -5.273 1.00 89.56 185 THR A O 1
ATOM 1447 N N . VAL A 1 186 ? 4.246 6.850 -5.660 1.00 87.88 186 VAL A N 1
ATOM 1448 C CA . VAL A 1 186 ? 3.894 5.546 -6.251 1.00 87.88 186 VAL A CA 1
ATOM 1449 C C . VAL A 1 186 ? 4.732 5.285 -7.499 1.00 87.88 186 VAL A C 1
ATOM 1451 O O . VAL A 1 186 ? 5.381 4.247 -7.587 1.00 87.88 186 VAL A O 1
ATOM 1454 N N . ASP A 1 187 ? 4.781 6.229 -8.438 1.00 82.06 187 ASP A N 1
ATOM 1455 C CA . ASP A 1 187 ? 5.527 6.049 -9.687 1.00 82.06 187 ASP A CA 1
ATOM 1456 C C . ASP A 1 187 ? 7.029 5.867 -9.429 1.00 82.06 187 ASP A C 1
ATOM 1458 O O . ASP A 1 187 ? 7.673 5.025 -10.056 1.00 82.06 187 ASP A O 1
ATOM 1462 N N . ARG A 1 188 ? 7.582 6.594 -8.448 1.00 83.00 188 ARG A N 1
ATOM 1463 C CA . ARG A 1 188 ? 8.966 6.406 -7.985 1.00 83.00 188 ARG A CA 1
ATOM 1464 C C . ARG A 1 188 ? 9.177 5.023 -7.380 1.00 83.00 188 ARG A C 1
ATOM 1466 O O . ARG A 1 188 ? 10.145 4.353 -7.734 1.00 83.00 188 ARG A O 1
ATOM 1473 N N . LEU A 1 189 ? 8.274 4.580 -6.510 1.00 89.12 189 LEU A N 1
ATOM 1474 C CA . LEU A 1 189 ? 8.341 3.268 -5.873 1.00 89.12 189 LEU A CA 1
ATOM 1475 C C . LEU A 1 189 ? 8.320 2.136 -6.908 1.00 89.12 189 LEU A C 1
ATOM 1477 O O . LEU A 1 189 ? 9.073 1.173 -6.781 1.00 89.12 189 LEU A O 1
ATOM 1481 N N . MET A 1 190 ? 7.507 2.264 -7.960 1.00 85.12 190 MET A N 1
ATOM 1482 C CA . MET A 1 190 ? 7.399 1.252 -9.015 1.00 85.12 190 MET A CA 1
ATOM 1483 C C . MET A 1 190 ? 8.711 1.020 -9.778 1.00 85.12 190 MET A C 1
ATOM 1485 O O . MET A 1 190 ? 8.885 -0.049 -10.362 1.00 85.12 190 MET A O 1
ATOM 1489 N N . THR A 1 191 ? 9.662 1.961 -9.733 1.00 82.00 191 THR A N 1
ATOM 1490 C CA . THR A 1 191 ? 11.005 1.774 -10.319 1.00 82.00 191 THR A CA 1
ATOM 1491 C C . THR A 1 191 ? 11.857 0.745 -9.571 1.00 82.00 191 THR A C 1
ATOM 1493 O O . THR A 1 191 ? 12.769 0.174 -10.160 1.00 82.00 191 THR A O 1
ATOM 1496 N N . ALA A 1 192 ? 11.536 0.456 -8.304 1.00 82.81 192 ALA A N 1
ATOM 1497 C CA . ALA A 1 192 ? 12.166 -0.617 -7.533 1.00 82.81 192 ALA A CA 1
ATOM 1498 C C . ALA A 1 192 ? 11.592 -2.011 -7.860 1.00 82.81 192 ALA A C 1
ATOM 1500 O O . ALA A 1 192 ? 12.028 -3.005 -7.272 1.00 82.81 192 ALA A O 1
ATOM 1501 N N . GLU A 1 193 ? 10.606 -2.080 -8.764 1.00 85.62 193 GLU A N 1
ATOM 1502 C CA . GLU A 1 193 ? 9.874 -3.290 -9.148 1.00 85.62 193 GLU A CA 1
ATOM 1503 C C . GLU A 1 193 ? 9.352 -4.085 -7.931 1.00 85.62 193 GLU A C 1
ATOM 1505 O O . GLU A 1 193 ? 9.696 -5.255 -7.754 1.00 85.62 193 GLU A O 1
ATOM 1510 N N . PRO A 1 194 ? 8.539 -3.481 -7.041 1.00 92.50 194 PRO A N 1
ATOM 1511 C CA . PRO A 1 194 ? 7.928 -4.227 -5.949 1.00 92.50 194 PRO A CA 1
ATOM 1512 C C . PRO A 1 194 ? 6.925 -5.256 -6.486 1.00 92.50 194 PRO A C 1
ATOM 1514 O O . PRO A 1 194 ? 6.330 -5.093 -7.552 1.00 92.50 194 PRO A O 1
ATOM 1517 N N . GLN A 1 195 ? 6.689 -6.309 -5.708 1.00 94.62 195 GLN A N 1
ATOM 1518 C CA . GLN A 1 195 ? 5.709 -7.347 -6.044 1.00 94.62 195 GLN A CA 1
ATOM 1519 C C . GLN A 1 195 ? 4.341 -7.118 -5.393 1.00 94.62 195 GLN A C 1
ATOM 1521 O O . GLN A 1 195 ? 3.372 -7.792 -5.740 1.00 94.62 195 GLN A O 1
ATOM 1526 N N . TYR A 1 196 ? 4.264 -6.208 -4.421 1.00 96.44 196 TYR A N 1
ATOM 1527 C CA . TYR A 1 196 ? 3.055 -5.877 -3.670 1.00 96.44 196 TYR A CA 1
ATOM 1528 C C . TYR A 1 196 ? 3.253 -4.537 -2.960 1.00 96.44 196 TYR A C 1
ATOM 1530 O O . TYR A 1 196 ? 4.355 -4.276 -2.473 1.00 96.44 196 TYR A O 1
ATOM 1538 N N . ILE A 1 197 ? 2.212 -3.704 -2.869 1.00 97.38 197 ILE A N 1
ATOM 1539 C CA . ILE A 1 197 ? 2.305 -2.399 -2.198 1.00 97.38 197 ILE A CA 1
ATOM 1540 C C . ILE A 1 197 ? 1.611 -2.434 -0.836 1.00 97.38 197 ILE A C 1
ATOM 1542 O O . ILE A 1 197 ? 0.506 -2.953 -0.683 1.00 97.38 197 ILE A O 1
ATOM 1546 N N . ILE A 1 198 ? 2.257 -1.847 0.163 1.00 97.12 198 ILE A N 1
ATOM 1547 C CA . ILE A 1 198 ? 1.701 -1.605 1.488 1.00 97.12 198 ILE A CA 1
ATOM 1548 C C . ILE A 1 198 ? 1.565 -0.097 1.677 1.00 97.12 198 ILE A C 1
ATOM 1550 O O . ILE A 1 198 ? 2.546 0.647 1.611 1.00 97.12 198 ILE A O 1
ATOM 1554 N N . MET A 1 199 ? 0.345 0.349 1.963 1.00 95.88 199 MET A N 1
ATOM 1555 C CA . MET A 1 199 ? 0.083 1.722 2.374 1.00 95.88 199 MET A CA 1
ATOM 1556 C C . MET A 1 199 ? 0.396 1.860 3.863 1.00 95.88 199 MET A C 1
ATOM 1558 O O . MET A 1 199 ? -0.450 1.600 4.717 1.00 95.88 199 MET A O 1
ATOM 1562 N N . GLY A 1 200 ? 1.623 2.278 4.175 1.00 94.00 200 GLY A N 1
ATOM 1563 C CA . GLY A 1 200 ? 2.120 2.553 5.527 1.00 94.00 200 GLY A CA 1
ATOM 1564 C C . GLY A 1 200 ? 1.604 3.877 6.100 1.00 94.00 200 GLY A C 1
ATOM 1565 O O . GLY A 1 200 ? 2.317 4.603 6.787 1.00 94.00 200 GLY A O 1
ATOM 1566 N N . MET A 1 201 ? 0.358 4.216 5.787 1.00 88.00 201 MET A N 1
ATOM 1567 C CA . MET A 1 201 ? -0.330 5.400 6.271 1.00 88.00 201 MET A CA 1
ATOM 1568 C C . MET A 1 201 ? -1.782 5.058 6.567 1.00 88.00 201 MET A C 1
ATOM 1570 O O . MET A 1 201 ? -2.419 4.306 5.834 1.00 88.00 201 MET A O 1
ATOM 1574 N N . SER A 1 202 ? -2.304 5.609 7.653 1.00 80.25 202 SER A N 1
ATOM 1575 C CA . SER A 1 202 ? -3.593 5.204 8.201 1.00 80.25 202 SER A CA 1
ATOM 1576 C C . SER A 1 202 ? -4.725 6.154 7.808 1.00 80.25 202 SER A C 1
ATOM 1578 O O . SER A 1 202 ? -5.711 5.684 7.252 1.00 80.25 202 SER A O 1
ATOM 1580 N N . LEU A 1 203 ? -4.599 7.470 8.022 1.00 77.38 203 LEU A N 1
ATOM 1581 C CA . LEU A 1 203 ? -5.725 8.417 7.907 1.00 77.38 203 LEU A CA 1
ATOM 1582 C C . LEU A 1 203 ? -6.479 8.336 6.566 1.00 77.38 203 LEU A C 1
ATOM 1584 O O . LEU A 1 203 ? -7.687 8.116 6.559 1.00 77.38 203 LEU A O 1
ATOM 1588 N N . GLU A 1 204 ? -5.768 8.425 5.441 1.00 79.50 204 GLU A N 1
ATOM 1589 C CA . GLU A 1 204 ? -6.372 8.374 4.096 1.00 79.50 204 GLU A CA 1
ATOM 1590 C C . GLU A 1 204 ? -7.123 7.060 3.831 1.00 79.50 204 GLU A C 1
ATOM 1592 O O . GLU A 1 204 ? -8.111 7.032 3.097 1.00 79.50 204 GLU A O 1
ATOM 1597 N N . THR A 1 205 ? -6.682 5.971 4.472 1.00 84.12 205 THR A N 1
ATOM 1598 C CA . THR A 1 205 ? -7.285 4.642 4.316 1.00 84.12 205 THR A CA 1
ATOM 1599 C C . THR A 1 205 ? -8.576 4.471 5.114 1.00 84.12 205 THR A C 1
ATOM 1601 O O . THR A 1 205 ? -9.352 3.584 4.779 1.00 84.12 205 THR A O 1
ATOM 1604 N N . PHE A 1 206 ? -8.815 5.301 6.138 1.00 86.19 206 PHE A N 1
ATOM 1605 C CA . PHE A 1 206 ? -10.063 5.325 6.916 1.00 86.19 206 PHE A CA 1
ATOM 1606 C C . PHE A 1 206 ? -11.045 6.397 6.421 1.00 86.19 206 PHE A C 1
ATOM 1608 O O . PHE A 1 206 ? -12.245 6.310 6.686 1.00 86.19 206 PHE A O 1
ATOM 1615 N N . PHE A 1 207 ? -10.549 7.418 5.718 1.00 83.06 207 PHE A N 1
ATOM 1616 C CA . PHE A 1 207 ? -11.356 8.547 5.266 1.00 83.06 207 PHE A CA 1
ATOM 1617 C C . PHE A 1 207 ? -12.452 8.106 4.286 1.00 83.06 207 PHE A C 1
ATOM 1619 O O . PHE A 1 207 ? -12.202 7.342 3.354 1.00 83.06 207 PHE A O 1
ATOM 1626 N N . GLY A 1 208 ? -13.683 8.587 4.469 1.00 81.94 208 GLY A N 1
ATOM 1627 C CA . GLY A 1 208 ? -14.821 8.156 3.646 1.00 81.94 208 GLY A CA 1
ATOM 1628 C C . GLY A 1 208 ? -15.342 6.749 3.978 1.00 81.94 208 GLY A C 1
ATOM 1629 O O . GLY A 1 208 ? -16.273 6.278 3.328 1.00 81.94 208 GLY A O 1
ATOM 1630 N N . GLY A 1 209 ? -14.819 6.099 5.024 1.00 88.75 209 GLY A N 1
ATOM 1631 C CA . GLY A 1 209 ? -15.284 4.789 5.476 1.00 88.75 209 GLY A CA 1
ATOM 1632 C C . GLY A 1 209 ? -14.883 3.640 4.547 1.00 88.75 209 GLY A C 1
ATOM 1633 O O . GLY A 1 209 ? -13.889 3.718 3.821 1.00 88.75 209 GLY A O 1
ATOM 1634 N N . TRP A 1 210 ? -15.645 2.545 4.585 1.00 90.56 210 TRP A N 1
ATOM 1635 C CA . TRP A 1 210 ? -15.334 1.326 3.827 1.00 90.56 210 TRP A CA 1
ATOM 1636 C C . TRP A 1 210 ? -15.321 1.556 2.310 1.00 90.56 210 TRP A C 1
ATOM 1638 O O . TRP A 1 210 ? -14.430 1.072 1.612 1.00 90.56 210 TRP A O 1
ATOM 1648 N N . GLU A 1 211 ? -16.279 2.323 1.786 1.00 90.31 211 GLU A N 1
ATOM 1649 C CA . GLU A 1 211 ? -16.331 2.642 0.355 1.00 90.31 211 GLU A CA 1
ATOM 1650 C C . GLU A 1 211 ? -15.146 3.511 -0.079 1.00 90.31 211 GLU A C 1
ATOM 1652 O O . GLU A 1 211 ? -14.496 3.192 -1.075 1.00 90.31 211 GLU A O 1
ATOM 1657 N N . GLY A 1 212 ? -14.796 4.535 0.709 1.00 87.50 212 GLY A N 1
ATOM 1658 C CA . GLY A 1 212 ? -13.639 5.389 0.431 1.00 87.50 212 GLY A CA 1
ATOM 1659 C C . GLY A 1 212 ? -12.320 4.611 0.404 1.00 87.50 212 GLY A C 1
ATOM 1660 O O . GLY A 1 212 ? -11.478 4.851 -0.462 1.00 87.50 212 GLY A O 1
ATOM 1661 N N . ASN A 1 213 ? -12.161 3.627 1.294 1.00 91.44 213 ASN A N 1
ATOM 1662 C CA . ASN A 1 213 ? -11.013 2.722 1.274 1.00 91.44 213 ASN A CA 1
ATOM 1663 C C . ASN A 1 213 ? -10.940 1.884 -0.015 1.00 91.44 213 ASN A C 1
ATOM 1665 O O . ASN A 1 213 ? -9.871 1.770 -0.617 1.00 91.44 213 ASN A O 1
ATOM 1669 N N . LYS A 1 214 ? -12.069 1.310 -0.451 1.00 91.88 214 LYS A N 1
ATOM 1670 C CA . LYS A 1 214 ? -12.129 0.492 -1.671 1.00 91.88 214 LYS A CA 1
ATOM 1671 C C . LYS A 1 214 ? -11.838 1.304 -2.929 1.00 91.88 214 LYS A C 1
ATOM 1673 O O . LYS A 1 214 ? -11.121 0.809 -3.794 1.00 91.88 214 LYS A O 1
ATOM 1678 N N . GLU A 1 215 ? -12.375 2.520 -3.028 1.00 90.44 215 GLU A N 1
ATOM 1679 C CA . GLU A 1 215 ? -12.102 3.446 -4.137 1.00 90.44 215 GLU A CA 1
ATOM 1680 C C . GLU A 1 215 ? -10.604 3.767 -4.204 1.00 90.44 215 GLU A C 1
ATOM 1682 O O . GLU A 1 215 ? -9.957 3.522 -5.222 1.00 90.44 215 GLU A O 1
ATOM 1687 N N . PHE A 1 216 ? -10.020 4.152 -3.067 1.00 88.19 216 PHE A N 1
ATOM 1688 C CA . PHE A 1 216 ? -8.593 4.436 -2.950 1.00 88.19 216 PHE A CA 1
ATOM 1689 C C . PHE A 1 216 ? -7.701 3.252 -3.351 1.00 88.19 216 PHE A C 1
ATOM 1691 O O . PHE A 1 216 ? -6.752 3.395 -4.126 1.00 88.19 216 PHE A O 1
ATOM 1698 N N . LYS A 1 217 ? -8.009 2.053 -2.842 1.00 92.44 217 LYS A N 1
ATOM 1699 C CA . LYS A 1 217 ? -7.287 0.826 -3.198 1.00 92.44 217 LYS A CA 1
ATOM 1700 C C . LYS A 1 217 ? -7.414 0.525 -4.688 1.00 92.44 217 LYS A C 1
ATOM 1702 O O . LYS A 1 217 ? -6.412 0.200 -5.325 1.00 92.44 217 LYS A O 1
ATOM 1707 N N . LYS A 1 218 ? -8.623 0.646 -5.244 1.00 91.25 218 LYS A N 1
ATOM 1708 C CA . LYS A 1 218 ? -8.891 0.379 -6.658 1.00 91.25 218 LYS A CA 1
ATOM 1709 C C . LYS A 1 218 ? -8.043 1.264 -7.561 1.00 91.25 218 LYS A C 1
ATOM 1711 O O . LYS A 1 218 ? -7.449 0.750 -8.498 1.00 91.25 218 LYS A O 1
ATOM 1716 N N . GLU A 1 219 ? -7.936 2.550 -7.277 1.00 88.12 219 GLU A N 1
ATOM 1717 C CA . GLU A 1 219 ? -7.169 3.470 -8.120 1.00 88.12 219 GLU A CA 1
ATOM 1718 C C . GLU A 1 219 ? -5.677 3.196 -8.114 1.00 88.12 219 GLU A C 1
ATOM 1720 O O . GLU A 1 219 ? -5.031 3.195 -9.163 1.00 88.12 219 GLU A O 1
ATOM 1725 N N . LEU A 1 220 ? -5.115 2.928 -6.936 1.00 90.75 220 LEU A N 1
ATOM 1726 C CA . LEU A 1 220 ? -3.712 2.562 -6.838 1.00 90.75 220 LEU A CA 1
ATOM 1727 C C . LEU A 1 220 ? -3.452 1.218 -7.541 1.00 90.75 220 LEU A C 1
ATOM 1729 O O . LEU A 1 220 ? -2.432 1.070 -8.220 1.00 90.75 220 LEU A O 1
ATOM 1733 N N . THR A 1 221 ? -4.373 0.254 -7.445 1.00 93.00 221 THR A N 1
ATOM 1734 C CA . THR A 1 221 ? -4.296 -1.008 -8.197 1.00 93.00 221 THR A CA 1
ATOM 1735 C C . THR A 1 221 ? -4.444 -0.784 -9.701 1.00 93.00 221 THR A C 1
ATOM 1737 O O . THR A 1 221 ? -3.704 -1.389 -10.473 1.00 93.00 221 THR A O 1
ATOM 1740 N N . ASP A 1 222 ? -5.332 0.103 -10.147 1.00 89.25 222 ASP A N 1
ATOM 1741 C CA . ASP A 1 222 ? -5.506 0.423 -11.565 1.00 89.25 222 ASP A CA 1
ATOM 1742 C C . ASP A 1 222 ? -4.240 1.081 -12.135 1.00 89.25 222 ASP A C 1
ATOM 1744 O O . ASP A 1 222 ? -3.795 0.703 -13.224 1.00 89.25 222 ASP A O 1
ATOM 1748 N N . ARG A 1 223 ? -3.613 1.987 -11.367 1.00 85.88 223 ARG A N 1
ATOM 1749 C CA . ARG A 1 223 ? -2.364 2.675 -11.731 1.00 85.88 223 ARG A CA 1
ATOM 1750 C C . ARG A 1 223 ? -1.170 1.727 -11.803 1.00 85.88 223 ARG A C 1
ATOM 1752 O O . ARG A 1 223 ? -0.394 1.786 -12.751 1.00 85.88 223 ARG A O 1
ATOM 1759 N N . THR A 1 224 ? -1.004 0.865 -10.802 1.00 91.44 224 THR A N 1
ATOM 1760 C CA . THR A 1 224 ? 0.221 0.059 -10.631 1.00 91.44 224 THR A CA 1
ATOM 1761 C C . THR A 1 224 ? 0.104 -1.356 -11.177 1.00 91.44 224 THR A C 1
ATOM 1763 O O . THR A 1 224 ? 1.115 -2.006 -11.421 1.00 91.44 224 THR A O 1
ATOM 1766 N N . GLY A 1 225 ? -1.114 -1.872 -11.336 1.00 93.25 225 GLY A N 1
ATOM 1767 C CA . GLY A 1 225 ? -1.387 -3.287 -11.584 1.00 93.25 225 GLY A CA 1
ATOM 1768 C C . GLY A 1 225 ? -1.124 -4.195 -10.372 1.00 93.25 225 GLY A C 1
ATOM 1769 O O . GLY A 1 225 ? -1.413 -5.389 -10.433 1.00 93.25 225 GLY A O 1
ATOM 1770 N N . LEU A 1 226 ? -0.585 -3.678 -9.266 1.00 95.94 226 LEU A N 1
ATOM 1771 C CA . LEU A 1 226 ? -0.261 -4.469 -8.081 1.00 95.94 226 LEU A CA 1
ATOM 1772 C C . LEU A 1 226 ? -1.459 -4.589 -7.136 1.00 95.94 226 LEU A C 1
ATOM 1774 O O . LEU A 1 226 ? -2.304 -3.696 -7.040 1.00 95.94 226 LEU A O 1
ATOM 1778 N N . ASN A 1 227 ? -1.507 -5.700 -6.400 1.00 96.25 227 ASN A N 1
ATOM 1779 C CA . ASN A 1 227 ? -2.343 -5.791 -5.207 1.00 96.25 227 ASN A CA 1
ATOM 1780 C C . ASN A 1 227 ? -1.770 -4.900 -4.096 1.00 96.25 227 ASN A C 1
ATOM 1782 O O . ASN A 1 227 ? -0.556 -4.676 -4.011 1.00 96.25 227 ASN A O 1
ATOM 1786 N N . ILE A 1 228 ? -2.669 -4.396 -3.250 1.00 95.69 228 ILE A N 1
ATOM 1787 C CA . ILE A 1 228 ? -2.368 -3.351 -2.272 1.00 95.69 228 ILE A CA 1
ATOM 1788 C C . ILE A 1 228 ? -3.001 -3.699 -0.935 1.00 95.69 228 ILE A C 1
ATOM 1790 O O . ILE A 1 228 ? -4.170 -4.072 -0.871 1.00 95.69 228 ILE A O 1
ATOM 1794 N N . ALA A 1 229 ? -2.230 -3.565 0.141 1.00 95.44 229 ALA A N 1
ATOM 1795 C CA . ALA A 1 229 ? -2.743 -3.625 1.503 1.00 95.44 229 ALA A CA 1
ATOM 1796 C C . ALA A 1 229 ? -2.888 -2.215 2.074 1.00 95.44 229 ALA A C 1
ATOM 1798 O O . ALA A 1 229 ? -1.978 -1.390 1.964 1.00 95.44 229 ALA A O 1
ATOM 1799 N N . THR A 1 230 ? -4.012 -1.974 2.740 1.00 95.50 230 THR A N 1
ATOM 1800 C CA . THR A 1 230 ? -4.246 -0.767 3.534 1.00 95.50 230 THR A CA 1
ATOM 1801 C C . THR A 1 230 ? -4.322 -1.105 5.019 1.00 95.50 230 THR A C 1
ATOM 1803 O O . THR A 1 230 ? -4.701 -2.219 5.392 1.00 95.50 230 THR A O 1
ATOM 1806 N N . GLY A 1 231 ? -3.982 -0.143 5.884 1.00 93.00 231 GLY A N 1
ATOM 1807 C CA . GLY A 1 231 ? -4.120 -0.314 7.334 1.00 93.00 231 GLY A CA 1
ATOM 1808 C C . GLY A 1 231 ? -5.560 -0.632 7.748 1.00 93.00 231 GLY A C 1
ATOM 1809 O O . GLY A 1 231 ? -5.782 -1.508 8.579 1.00 93.00 231 GLY A O 1
ATOM 1810 N N . ALA A 1 232 ? -6.541 0.006 7.108 1.00 93.06 232 ALA A N 1
ATOM 1811 C CA . ALA A 1 232 ? -7.961 -0.203 7.376 1.00 93.06 232 ALA A CA 1
ATOM 1812 C C . ALA A 1 232 ? -8.429 -1.652 7.106 1.00 93.06 232 ALA A C 1
ATOM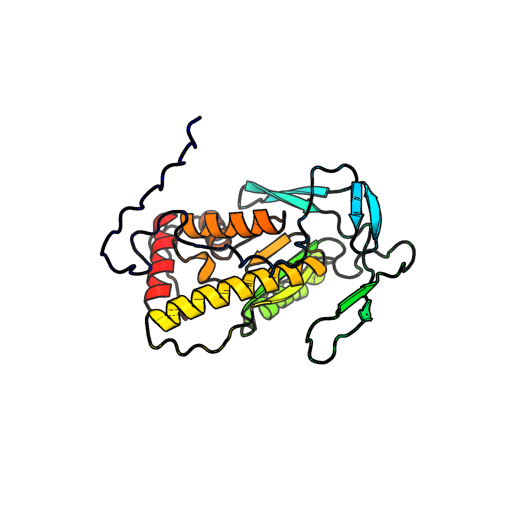 1814 O O . ALA A 1 232 ? -9.036 -2.282 7.977 1.00 93.06 232 ALA A O 1
ATOM 1815 N N . GLU A 1 233 ? -8.091 -2.231 5.945 1.00 94.31 233 GLU A N 1
ATOM 1816 C CA . GLU A 1 233 ? -8.402 -3.639 5.642 1.00 94.31 233 GLU A CA 1
ATOM 1817 C C . GLU A 1 233 ? -7.630 -4.610 6.544 1.00 94.31 233 GLU A C 1
ATOM 1819 O O . GLU A 1 233 ? -8.180 -5.630 6.967 1.00 94.31 233 GLU A O 1
ATOM 1824 N N . ALA A 1 234 ? -6.374 -4.290 6.874 1.00 94.62 234 ALA A N 1
ATOM 1825 C CA . ALA A 1 234 ? -5.570 -5.098 7.786 1.00 94.62 234 ALA A CA 1
ATOM 1826 C C . ALA A 1 234 ? -6.191 -5.144 9.192 1.00 94.62 234 ALA A C 1
ATOM 1828 O O . ALA A 1 234 ? -6.295 -6.223 9.779 1.00 94.62 234 ALA A O 1
ATOM 1829 N N . CYS A 1 235 ? -6.674 -4.006 9.707 1.00 94.94 235 CYS A N 1
ATOM 1830 C CA . CYS A 1 235 ? -7.407 -3.941 10.970 1.00 94.94 235 CYS A CA 1
ATOM 1831 C C . CYS A 1 235 ? -8.678 -4.794 10.926 1.00 94.94 235 CYS A C 1
ATOM 1833 O O . CYS A 1 235 ? -8.888 -5.598 11.833 1.00 94.94 235 CYS A O 1
ATOM 1835 N N . LYS A 1 236 ? -9.492 -4.683 9.865 1.00 94.75 236 LYS A N 1
ATOM 1836 C CA . LYS A 1 236 ? -10.693 -5.516 9.688 1.00 94.75 236 LYS A CA 1
ATOM 1837 C C . LYS A 1 236 ? -10.352 -7.007 9.749 1.00 94.75 236 LYS A C 1
ATOM 1839 O O . LYS A 1 236 ? -10.903 -7.729 10.577 1.00 94.75 236 LYS A O 1
ATOM 1844 N N . ALA A 1 237 ? -9.403 -7.450 8.924 1.00 95.31 237 ALA A N 1
ATOM 1845 C CA . ALA A 1 237 ? -9.012 -8.855 8.837 1.00 95.31 237 ALA A CA 1
ATOM 1846 C C . ALA A 1 237 ? -8.456 -9.391 10.169 1.00 95.31 237 ALA A C 1
ATOM 1848 O O . ALA A 1 237 ? -8.760 -10.518 10.570 1.00 95.31 237 ALA A O 1
ATOM 1849 N N . ALA A 1 238 ? -7.667 -8.583 10.886 1.00 95.56 238 ALA A N 1
ATOM 1850 C CA . ALA A 1 238 ? -7.156 -8.943 12.203 1.00 95.56 238 ALA A CA 1
ATOM 1851 C C . ALA A 1 238 ? -8.288 -9.064 13.235 1.00 95.56 238 ALA A C 1
ATOM 1853 O O . ALA A 1 238 ? -8.394 -10.084 13.916 1.00 95.56 238 ALA A O 1
ATOM 1854 N N . LEU A 1 239 ? -9.167 -8.065 13.334 1.00 96.38 239 LEU A N 1
ATOM 1855 C CA . LEU A 1 239 ? -10.271 -8.064 14.297 1.00 96.38 239 LEU A CA 1
ATOM 1856 C C . LEU A 1 239 ? -11.250 -9.224 14.062 1.00 96.38 239 LEU A C 1
ATOM 1858 O O . LEU A 1 239 ? -11.657 -9.886 15.019 1.00 96.38 239 LEU A O 1
ATOM 1862 N N . GLU A 1 240 ? -11.562 -9.536 12.802 1.00 95.50 240 GLU A N 1
ATOM 1863 C CA . GLU A 1 240 ? -12.370 -10.705 12.431 1.00 95.50 240 GLU A CA 1
ATOM 1864 C C . GLU A 1 240 ? -11.684 -12.014 12.833 1.00 95.50 240 GLU A C 1
ATOM 1866 O O . GLU A 1 240 ? -12.321 -12.910 13.395 1.00 95.50 240 GLU A O 1
ATOM 1871 N N . LYS A 1 241 ? -10.363 -12.116 12.629 1.00 96.25 241 LYS A N 1
ATOM 1872 C CA . LYS A 1 241 ? -9.574 -13.279 13.054 1.00 96.25 241 LYS A CA 1
ATOM 1873 C C . LYS A 1 241 ? -9.619 -13.483 14.569 1.00 96.25 241 LYS A C 1
ATOM 1875 O O . LYS A 1 241 ? -9.721 -14.627 15.020 1.00 96.25 241 LYS A O 1
ATOM 1880 N N . PHE A 1 242 ? -9.582 -12.397 15.339 1.00 96.44 242 PHE A N 1
ATOM 1881 C CA . PHE A 1 242 ? -9.733 -12.416 16.796 1.00 96.44 242 PHE A CA 1
ATOM 1882 C C . PHE A 1 242 ? -11.191 -12.537 17.263 1.00 96.44 242 PHE A C 1
ATOM 1884 O O . PHE A 1 242 ? -11.429 -12.690 18.460 1.00 96.44 242 PHE A O 1
ATOM 1891 N N . LYS A 1 243 ? -12.167 -12.522 16.341 1.00 96.62 243 LYS A N 1
ATOM 1892 C CA . LYS A 1 243 ? -13.610 -12.541 16.633 1.00 96.62 243 LYS A CA 1
ATOM 1893 C C . LYS A 1 243 ? -14.030 -11.402 17.572 1.00 96.62 243 LYS A C 1
ATOM 1895 O O . LYS A 1 243 ? -14.920 -11.579 18.409 1.00 96.62 243 LYS A O 1
ATOM 1900 N N . ALA A 1 244 ? -13.369 -10.252 17.446 1.00 97.62 244 ALA A N 1
ATOM 1901 C CA . ALA A 1 244 ? -13.711 -9.055 18.196 1.00 97.62 244 ALA A CA 1
ATOM 1902 C C . ALA A 1 244 ? -15.113 -8.564 17.806 1.00 97.62 244 ALA A C 1
ATOM 1904 O O . ALA A 1 244 ? -15.577 -8.782 16.689 1.00 97.62 244 ALA A O 1
ATOM 1905 N N . LYS A 1 245 ? -15.793 -7.910 18.748 1.00 95.75 245 LYS A N 1
ATOM 1906 C CA . LYS A 1 245 ? -17.117 -7.295 18.533 1.00 95.75 245 LYS A CA 1
ATOM 1907 C C . LYS A 1 245 ? -17.157 -5.858 19.027 1.00 95.75 245 LYS A C 1
ATOM 1909 O O . LYS A 1 245 ? -17.744 -5.008 18.375 1.00 95.75 245 LYS A O 1
ATOM 1914 N N . LYS A 1 246 ? -16.498 -5.618 20.161 1.00 97.94 246 LYS A N 1
ATOM 1915 C CA . LYS A 1 246 ? -16.312 -4.311 20.773 1.00 97.94 246 LYS A CA 1
ATOM 1916 C C . LYS A 1 246 ? -14.825 -4.003 20.862 1.00 97.94 246 LYS A C 1
ATOM 1918 O O . LYS A 1 246 ? -14.058 -4.870 21.286 1.00 97.94 246 LYS A O 1
ATOM 1923 N N . ILE A 1 247 ? -14.434 -2.810 20.443 1.00 97.69 247 ILE A N 1
ATOM 1924 C CA . ILE A 1 247 ? -13.048 -2.345 20.431 1.00 97.69 247 ILE A CA 1
ATOM 1925 C C . ILE A 1 247 ? -12.949 -0.987 21.122 1.00 97.69 247 ILE A C 1
ATOM 1927 O O . ILE A 1 247 ? -13.948 -0.334 21.375 1.00 97.69 247 ILE A O 1
ATOM 1931 N N . SER A 1 248 ? -11.732 -0.567 21.442 1.00 96.88 248 SER A N 1
ATOM 1932 C CA . SER A 1 248 ? -11.433 0.821 21.792 1.00 96.88 248 SER A CA 1
ATOM 1933 C C . SER A 1 248 ? -10.250 1.255 20.948 1.00 96.88 248 SER A C 1
ATOM 1935 O O . SER A 1 248 ? -9.306 0.482 20.769 1.00 96.88 248 SER A O 1
ATOM 1937 N N . VAL A 1 249 ? -10.312 2.467 20.404 1.00 94.25 249 VAL A N 1
ATOM 1938 C CA . VAL A 1 249 ? -9.301 2.973 19.474 1.00 94.25 249 VAL A CA 1
ATOM 1939 C C . VAL A 1 249 ? -8.603 4.174 20.097 1.00 94.25 249 VAL A C 1
ATOM 1941 O O . VAL A 1 249 ? -9.252 5.099 20.572 1.00 94.25 249 VAL A O 1
ATOM 1944 N N . ILE A 1 250 ? -7.272 4.142 20.105 1.00 94.44 250 ILE A N 1
ATOM 1945 C CA . ILE A 1 250 ? -6.423 5.254 20.537 1.00 94.44 250 ILE A CA 1
ATOM 1946 C C . ILE A 1 250 ? -5.729 5.781 19.288 1.00 94.44 250 ILE A C 1
ATOM 1948 O O . ILE A 1 250 ? -5.059 5.017 18.590 1.00 94.44 250 ILE A O 1
ATOM 1952 N N . THR A 1 251 ? -5.890 7.070 19.000 1.00 90.69 251 THR A N 1
ATOM 1953 C CA . THR A 1 251 ? -5.280 7.712 17.833 1.00 90.69 251 THR A CA 1
ATOM 1954 C C . THR A 1 251 ? -4.545 8.993 18.250 1.00 90.69 251 THR A C 1
ATOM 1956 O O . THR A 1 251 ? -4.840 9.563 19.301 1.00 90.69 251 THR A O 1
ATOM 1959 N N . PRO A 1 252 ? -3.587 9.465 17.434 1.00 88.06 252 PRO A N 1
ATOM 1960 C CA . PRO A 1 252 ? -3.017 10.802 17.561 1.00 88.06 252 PRO A CA 1
ATOM 1961 C C . PRO A 1 252 ? -3.783 11.857 16.734 1.00 88.06 252 PRO A C 1
ATOM 1963 O O . PRO A 1 252 ? -3.237 12.929 16.471 1.00 88.06 252 PRO A O 1
ATOM 1966 N N . TYR A 1 253 ? -4.977 11.543 16.218 1.00 83.44 253 TYR A N 1
ATOM 1967 C CA . TYR A 1 253 ? -5.695 12.409 15.285 1.00 83.44 253 TYR A CA 1
ATOM 1968 C C . TYR A 1 253 ? -6.423 13.558 15.979 1.00 83.44 253 TYR A C 1
ATOM 1970 O O . TYR A 1 253 ? -6.629 13.576 17.187 1.00 83.44 253 TYR A O 1
ATOM 1978 N N . GLN A 1 254 ? -6.821 14.530 15.161 1.00 78.75 254 GLN A N 1
ATOM 1979 C CA . GLN A 1 254 ? -7.823 15.520 15.534 1.00 78.75 254 GLN A CA 1
ATOM 1980 C C . GLN A 1 254 ? -9.232 14.929 15.375 1.00 78.75 254 GLN A C 1
ATOM 1982 O O . GLN A 1 254 ? -9.420 13.946 14.652 1.00 78.75 254 GLN A O 1
ATOM 1987 N N . ASP A 1 255 ? -10.229 15.599 15.952 1.00 83.44 255 ASP A N 1
ATOM 1988 C CA . ASP A 1 255 ? -11.628 15.158 16.020 1.00 83.44 255 ASP A CA 1
ATOM 1989 C C . ASP A 1 255 ? -12.204 14.622 14.698 1.00 83.44 255 ASP A C 1
ATOM 1991 O O . ASP A 1 255 ? -12.957 13.650 14.693 1.00 83.44 255 ASP A O 1
ATOM 1995 N N . ILE A 1 256 ? -11.879 15.238 13.555 1.00 79.50 256 ILE A N 1
ATOM 1996 C CA . ILE A 1 256 ? -12.397 14.789 12.252 1.00 79.50 256 ILE A CA 1
ATOM 1997 C C . ILE A 1 256 ? -11.800 13.451 11.794 1.00 79.50 256 ILE A C 1
ATOM 1999 O O . ILE A 1 256 ? -12.494 12.636 11.178 1.00 79.50 256 ILE A O 1
ATOM 2003 N N . GLY A 1 257 ? -10.531 13.202 12.125 1.00 81.62 257 GLY A N 1
ATOM 2004 C CA . GLY A 1 257 ? -9.884 11.916 11.892 1.00 81.62 257 GLY A CA 1
ATOM 2005 C C . GLY A 1 257 ? -10.510 10.834 12.765 1.00 81.62 257 GLY A C 1
ATOM 2006 O O . GLY A 1 257 ? -10.871 9.777 12.252 1.00 81.62 257 GLY A O 1
ATOM 2007 N N . ASP A 1 258 ? -10.742 11.130 14.045 1.00 88.88 258 ASP A N 1
ATOM 2008 C CA . ASP A 1 258 ? -11.401 10.205 14.973 1.00 88.88 258 ASP A CA 1
ATOM 2009 C C . ASP A 1 258 ? -12.818 9.844 14.530 1.00 88.88 258 ASP A C 1
ATOM 2011 O O . ASP A 1 258 ? -13.178 8.667 14.504 1.00 88.88 258 ASP A O 1
ATOM 2015 N N . LYS A 1 259 ? -13.609 10.826 14.088 1.00 90.12 259 LYS A N 1
ATOM 2016 C CA . LYS A 1 259 ? -14.953 10.574 13.548 1.00 90.12 259 LYS A CA 1
ATOM 2017 C C . LYS A 1 259 ? -14.929 9.636 12.341 1.00 90.12 259 LYS A C 1
ATOM 2019 O O . LYS A 1 259 ? -15.765 8.738 12.260 1.00 90.12 259 LYS A O 1
ATOM 2024 N N . ASN A 1 260 ? -13.971 9.803 11.426 1.00 86.94 260 ASN A N 1
ATOM 2025 C CA . ASN A 1 260 ? -13.815 8.908 10.274 1.00 86.94 260 ASN A CA 1
ATOM 2026 C C . ASN A 1 260 ? -13.389 7.491 10.691 1.00 86.94 260 ASN A C 1
ATOM 2028 O O . ASN A 1 260 ? -13.893 6.515 10.140 1.00 86.94 260 ASN A O 1
ATOM 2032 N N . VAL A 1 261 ? -12.516 7.363 11.692 1.00 91.75 261 VAL A N 1
ATOM 2033 C CA . VAL A 1 261 ? -12.110 6.063 12.246 1.00 91.75 261 VAL A CA 1
ATOM 2034 C C . VAL A 1 261 ? -13.294 5.344 12.896 1.00 91.75 261 VAL A C 1
ATOM 2036 O O . VAL A 1 261 ? -13.541 4.176 12.593 1.00 91.75 261 VAL A O 1
ATOM 2039 N N . VAL A 1 262 ? -14.062 6.040 13.741 1.00 93.50 262 VAL A N 1
ATOM 2040 C CA . VAL A 1 262 ? -15.271 5.494 14.378 1.00 93.50 262 VAL A CA 1
ATOM 2041 C C . VAL A 1 262 ? -16.291 5.081 13.321 1.00 93.50 262 VAL A C 1
ATOM 2043 O O . VAL A 1 262 ? -16.819 3.970 13.393 1.00 93.50 262 VAL A O 1
ATOM 2046 N N . LYS A 1 263 ? -16.532 5.930 12.313 1.00 91.12 263 LYS A N 1
ATOM 2047 C CA . LYS A 1 263 ? -17.415 5.628 11.179 1.00 91.12 263 LYS A CA 1
ATOM 2048 C C . LYS A 1 263 ? -16.977 4.353 10.464 1.00 91.12 263 LYS A C 1
ATOM 2050 O O . LYS A 1 263 ? -17.787 3.445 10.325 1.00 91.12 263 LYS A O 1
ATOM 2055 N N . PHE A 1 264 ? -15.705 4.253 10.075 1.00 94.12 264 PHE A N 1
ATOM 2056 C CA . PHE A 1 264 ? -15.171 3.078 9.387 1.00 94.12 264 PHE A CA 1
ATOM 2057 C C . PHE A 1 264 ? -15.395 1.789 10.186 1.00 94.12 264 PHE A C 1
ATOM 2059 O O . PHE A 1 264 ? -15.957 0.831 9.659 1.00 94.12 264 PHE A O 1
ATOM 2066 N N . PHE A 1 265 ? -14.979 1.756 11.456 1.00 96.31 265 PHE A N 1
ATOM 2067 C CA . PHE A 1 265 ? -15.107 0.551 12.279 1.00 96.31 265 PHE A CA 1
ATOM 2068 C C . PHE A 1 265 ? -16.572 0.185 12.550 1.00 96.31 265 PHE A C 1
ATOM 2070 O O . PHE A 1 265 ? -16.914 -0.998 12.529 1.00 96.31 265 PHE A O 1
ATOM 2077 N N . SER A 1 266 ? -17.438 1.188 12.716 1.00 95.19 266 SER A N 1
ATOM 2078 C CA . SER A 1 266 ? -18.885 0.996 12.859 1.00 95.19 266 SER A CA 1
ATOM 2079 C C . SER A 1 266 ? -19.512 0.401 11.591 1.00 95.19 266 SER A C 1
ATOM 2081 O O . SER A 1 266 ? -20.306 -0.533 11.677 1.00 95.19 266 SER A O 1
ATOM 2083 N N . GLU A 1 267 ? -19.126 0.885 10.404 1.00 94.31 267 GLU A N 1
ATOM 2084 C CA . GLU A 1 267 ? -19.617 0.395 9.104 1.00 94.31 267 GLU A CA 1
ATOM 2085 C C . GLU A 1 267 ? -19.268 -1.072 8.846 1.00 94.31 267 GLU A C 1
ATOM 2087 O O . GLU A 1 267 ? -20.072 -1.814 8.283 1.00 94.31 267 GLU A O 1
ATOM 2092 N N . ILE A 1 268 ? -18.082 -1.508 9.274 1.00 94.12 268 ILE A N 1
ATOM 2093 C CA . ILE A 1 268 ? -17.645 -2.901 9.122 1.00 94.12 268 ILE A CA 1
ATOM 2094 C C . ILE A 1 268 ? -18.083 -3.799 10.295 1.00 94.12 268 ILE A C 1
ATOM 2096 O O . ILE A 1 268 ? -17.675 -4.959 10.357 1.00 94.12 268 ILE A O 1
ATOM 2100 N N . GLY A 1 269 ? -18.936 -3.290 11.194 1.00 95.19 269 GLY A N 1
ATOM 2101 C CA . GLY A 1 269 ? -19.668 -4.083 12.183 1.00 95.19 269 GLY A CA 1
ATOM 2102 C C . GLY A 1 269 ? -19.058 -4.162 13.585 1.00 95.19 269 GLY A C 1
ATOM 2103 O O . GLY A 1 269 ? -19.430 -5.067 14.335 1.00 95.19 269 GLY A O 1
ATOM 2104 N N . PHE A 1 270 ? -18.150 -3.256 13.960 1.00 96.94 270 PHE A N 1
ATOM 2105 C CA . PHE A 1 270 ? -17.606 -3.185 15.321 1.00 96.94 270 PHE A CA 1
ATOM 2106 C C . PHE A 1 270 ? -18.292 -2.099 16.157 1.00 96.94 270 PHE A C 1
ATOM 2108 O O . PHE A 1 270 ? -18.554 -0.999 15.681 1.00 96.94 270 PHE A O 1
ATOM 2115 N N . GLU A 1 271 ? -18.536 -2.398 17.432 1.00 97.25 271 GLU A N 1
ATOM 2116 C CA . GLU A 1 271 ? -18.878 -1.397 18.446 1.00 97.25 271 GLU A CA 1
ATOM 2117 C C . GLU A 1 271 ? -17.584 -0.714 18.910 1.00 97.25 271 GLU A C 1
ATOM 2119 O O . GLU A 1 271 ? -16.665 -1.393 19.379 1.00 97.25 271 GLU A O 1
ATOM 2124 N N . VAL A 1 272 ? -17.498 0.607 18.750 1.00 94.56 272 VAL A N 1
ATOM 2125 C CA . VAL A 1 272 ? -16.316 1.423 19.086 1.00 94.56 272 VAL A CA 1
ATOM 2126 C C . VAL A 1 272 ? -16.576 2.243 20.339 1.00 94.56 272 VAL A C 1
ATOM 2128 O O . VAL A 1 272 ? -17.655 2.873 20.400 1.00 94.56 272 VAL A O 1
#

Organism: NCBI:txid327968

Radius of gyration: 21.36 Å; chains: 1; bounding box: 52×45×63 Å

InterPro domains:
  IPR026286 Maleate isomerase/Arylmalonate decarboxylase [PF17645] (198-272)
  IPR026286 Maleate isomerase/Arylmalonate decarboxylase [PTHR40267] (118-272)
  IPR053714 Isomerization and Racemization Enzyme Superfamily [G3DSA:3.40.50.12500] (120-272)

pLDDT: mean 78.22, std 18.76, range [30.5, 97.94]

Secondary structure (DSSP, 8-state):
----PPP--------S---SSS---TT-S--PPPTT---------SSSSEEE-TTS-EEE--EEEEE-TTT--EEEEE--GGG----EEEEEE-TT-SSEEEEEE---TT----TTTSSEEEEEEEETT--HHHHHHHHHHHHTTTTTTTEEEEEEEEP-------SHHHHHHHHHHHHHHHHHHHHHHHTT--SEEEE--SHHHHTTHHHHHHHHHHHHHHHH-S-EEEHHHHHHHHHHHTT--B-----S--HHHHHHHHHHHHHTT-B-

Foldseek 3Di:
DDDDDDDDPDDDDDPDPPLLQPDDDPPPDDLDDDPPPDDPQAADDDPDQWDQAPQRDIDGWDWDWDQDPLQSDIFIFTPNFQADDWDWDQPAPDPPDPDRPDTDTDDPPSGGGDQFQNPFEEEEEEAPPDPPLQVVQVVVCVVVVVVCGNHDYDYFHQYQDDFPPPDPVSVVVNVVSSSVSRVVRLRVSCNVVGRAYEYPDAQQCLRSAPSSNVSVQVVSCVRHVGHYDYPLVVVLSVCVVVVAAEDDDDDPDDPSSVSSNCRRCVVSHHHD